Protein AF-A0A7V9L9H8-F1 (afdb_monomer_lite)

Foldseek 3Di:
DDDDDPDPDDDFDDDDDDDQDADQDADDDPLLALLNVLSNLLNVLVVQVVVLCVVCVVPDDLVSLVCCVQPPNLQSLLCSLQCSLACRFLVNLCVVVPWAKDKDDARDPPVCVVVVHDHDIHMDTDPPVDDDDDLLSQLSSLQRSLVSLVSNLVVLLLRCVVSQKRFLSSLSNNLSSLVVNLVQLPDCPGSLVSNLVSLCVVLVDDSVVLSVVSNVVSVVQCVFPSNVVSVCCNVCCCSPVVDRMGRDDFDQDPQKTWDKGWDWGADSAGIKIKIWIWIGHPAWIKIWIWIWDQHSNGIKIKIKMWIWQHDPDVVDIDIDIDIDMD

Radius of gyration: 20.52 Å; chains: 1; bounding box: 51×53×61 Å

Sequence (326 aa):
MIAAACGIVMLCAASAAAEVPIEYRVQLDPGLGMESGVTNLTTIGRLALRGTDALTHRVDGIVVRLAAGIAVDSAIAISAAVLPHEVFGHGARAREFGFEVHYELRPPPPYAWLVGGGLRSSTRWELADRVASTADETALFHLGGLEAQEVQLRSLALTAFRARTLSRGDALLYLTGALETLTYVARDDGDVALFYDHLRARYGEDERSSRRATGLSAVLAVADPLFVFSLYGYFYRYLGRGDRALPYPTLAVGGADLALTNRLLLVPWGREHQLTALIGTRAATAAVTIGIGEGPGGSSASLSLDVADVPLGRGLFAVGQLQLAA

pLDDT: mean 88.65, std 14.81, range [24.5, 98.25]

Secondary structure (DSSP, 8-state):
-----------------PPP-PPP-----TT--HHHHHHHHHHHHHHHHHHHHHHHTTS-SHHHHHHHIIIIIHHHHHHHHHHIIIIIIIHHHHHHTT-EEEEE--PPTTHHHHTT--S--EEEEE--SPPPPPHHHHHHHHHHHHHHHHHHHHHHHHHHHHTTEEEHHHHHHHHHHHHHHHHHHH-SSSHHHHHHHHHHHHH---HHHHHHHHHHHHHHHHT-HHHHHHHIIIIIIIIII--SEEE---EEETTEEEEEEEEEEEETTEEEEEEEEEEE-SS-EEEEEEEEEEETTEEEEEEEEEEEEEEEETTEEEEEEEEEE-

Structure (mmCIF, N/CA/C/O backbone):
data_AF-A0A7V9L9H8-F1
#
_entry.id   AF-A0A7V9L9H8-F1
#
loop_
_atom_site.group_PDB
_atom_site.id
_atom_site.type_symbol
_atom_site.label_atom_id
_atom_site.label_alt_id
_atom_site.label_comp_id
_atom_site.label_asym_id
_atom_site.label_entity_id
_atom_site.label_seq_id
_atom_site.pdbx_PDB_ins_code
_atom_site.Cartn_x
_atom_site.Cartn_y
_atom_site.Cartn_z
_atom_site.occupancy
_atom_site.B_iso_or_equiv
_atom_site.auth_seq_id
_atom_site.auth_comp_id
_atom_site.auth_asym_id
_atom_site.auth_atom_id
_atom_site.pdbx_PDB_model_num
ATOM 1 N N . MET A 1 1 ? 30.263 13.803 26.821 1.00 33.62 1 MET A N 1
ATOM 2 C CA . MET A 1 1 ? 29.677 13.062 25.686 1.00 33.62 1 MET A CA 1
ATOM 3 C C . MET A 1 1 ? 28.386 12.434 26.197 1.00 33.62 1 MET A C 1
ATOM 5 O O . MET A 1 1 ? 28.434 11.415 26.869 1.00 33.62 1 MET A O 1
ATOM 9 N N . ILE A 1 2 ? 27.267 13.150 26.067 1.00 26.14 2 ILE A N 1
ATOM 10 C CA . ILE A 1 2 ? 25.986 12.776 26.683 1.00 26.14 2 ILE A CA 1
ATOM 11 C C . ILE A 1 2 ? 25.194 12.005 25.629 1.00 26.14 2 ILE A C 1
ATOM 13 O O . ILE A 1 2 ? 24.720 12.592 24.662 1.00 26.14 2 ILE A O 1
ATOM 17 N N . ALA A 1 3 ? 25.104 10.687 25.794 1.00 24.50 3 ALA A N 1
ATOM 18 C CA . ALA A 1 3 ? 24.201 9.853 25.016 1.00 24.50 3 ALA A CA 1
ATOM 19 C C . ALA A 1 3 ? 22.778 10.067 25.552 1.00 24.50 3 ALA A C 1
ATOM 21 O O . ALA A 1 3 ? 22.430 9.583 26.628 1.00 24.50 3 ALA A O 1
ATOM 22 N N . ALA A 1 4 ? 21.975 10.847 24.831 1.00 26.42 4 ALA A N 1
ATOM 23 C CA . ALA A 1 4 ? 20.559 11.008 25.122 1.00 26.42 4 ALA A CA 1
ATOM 24 C C . ALA A 1 4 ? 19.801 9.787 24.580 1.00 26.42 4 ALA A C 1
ATOM 26 O O . ALA A 1 4 ? 19.527 9.685 23.387 1.00 26.42 4 ALA A O 1
ATOM 27 N N . ALA A 1 5 ? 19.479 8.842 25.463 1.00 26.77 5 ALA A N 1
ATOM 28 C CA . ALA A 1 5 ? 18.536 7.774 25.169 1.00 26.77 5 ALA A CA 1
ATOM 29 C C . ALA A 1 5 ? 17.117 8.369 25.106 1.00 26.77 5 ALA A C 1
ATOM 31 O O . ALA A 1 5 ? 16.495 8.625 26.136 1.00 26.77 5 ALA A O 1
ATOM 32 N N . CYS A 1 6 ? 16.607 8.617 23.898 1.00 26.06 6 CYS A N 1
ATOM 33 C CA . CYS A 1 6 ? 15.193 8.927 23.684 1.00 26.06 6 CYS A CA 1
ATOM 34 C C . CYS A 1 6 ? 14.365 7.647 23.856 1.00 26.06 6 CYS A C 1
ATOM 36 O O . CYS A 1 6 ? 14.119 6.914 22.902 1.00 26.06 6 CYS A O 1
ATOM 38 N N . GLY A 1 7 ? 13.945 7.367 25.088 1.00 26.52 7 GLY A N 1
ATOM 39 C CA . GLY A 1 7 ? 12.883 6.403 25.349 1.00 26.52 7 GLY A CA 1
ATOM 40 C C . GLY A 1 7 ? 11.541 7.002 24.936 1.00 26.52 7 GLY A C 1
ATOM 41 O O . GLY A 1 7 ? 11.033 7.894 25.612 1.00 26.52 7 GLY A O 1
ATOM 42 N N . ILE A 1 8 ? 10.963 6.525 23.832 1.00 32.09 8 ILE A N 1
ATOM 43 C CA . ILE A 1 8 ? 9.573 6.826 23.470 1.00 32.09 8 ILE A CA 1
ATOM 44 C C . ILE A 1 8 ? 8.678 6.086 24.469 1.00 32.09 8 ILE A C 1
ATOM 46 O O . ILE A 1 8 ? 8.426 4.889 24.343 1.00 32.09 8 ILE A O 1
ATOM 50 N N . VAL A 1 9 ? 8.216 6.796 25.494 1.00 31.53 9 VAL A N 1
ATOM 51 C CA . VAL A 1 9 ? 7.194 6.297 26.417 1.00 31.53 9 VAL A CA 1
ATOM 52 C C . VAL A 1 9 ? 5.828 6.578 25.789 1.00 31.53 9 VAL A C 1
ATOM 54 O O . VAL A 1 9 ? 5.295 7.678 25.907 1.00 31.53 9 VAL A O 1
ATOM 57 N N . MET A 1 10 ? 5.256 5.589 25.092 1.00 35.47 10 MET A N 1
ATOM 58 C CA . MET A 1 10 ? 3.863 5.654 24.633 1.00 35.47 10 MET A CA 1
ATOM 59 C C . MET A 1 10 ? 2.913 5.414 25.815 1.00 35.47 10 MET A C 1
ATOM 61 O O . MET A 1 10 ? 2.600 4.276 26.162 1.00 35.47 10 MET A O 1
ATOM 65 N N . LEU A 1 11 ? 2.436 6.491 26.437 1.00 32.41 11 LEU A N 1
ATOM 66 C CA . LEU A 1 11 ? 1.326 6.452 27.393 1.00 32.41 11 LEU A CA 1
ATOM 67 C C . LEU A 1 11 ? 0.000 6.519 26.621 1.00 32.41 11 LEU A C 1
ATOM 69 O O . LEU A 1 11 ? -0.458 7.597 26.259 1.00 32.41 11 LEU A O 1
ATOM 73 N N . CYS A 1 12 ? -0.622 5.368 26.359 1.00 37.69 12 CYS A N 1
ATOM 74 C CA . CYS A 1 12 ? -1.983 5.310 25.815 1.00 37.69 12 CYS A CA 1
ATOM 75 C C . CYS A 1 12 ? -2.995 5.112 26.952 1.00 37.69 12 CYS A C 1
ATOM 77 O O . CYS A 1 12 ? -2.971 4.088 27.635 1.00 37.69 12 CYS A O 1
ATOM 79 N N . ALA A 1 13 ? -3.905 6.070 27.139 1.00 37.28 13 ALA A N 1
ATOM 80 C CA . ALA A 1 13 ? -5.087 5.888 27.976 1.00 37.28 13 ALA A CA 1
ATOM 81 C C . ALA A 1 13 ? -6.097 4.987 27.242 1.00 37.28 13 ALA A C 1
ATOM 83 O O . ALA A 1 13 ? -6.477 5.272 26.107 1.00 37.28 13 ALA A O 1
ATOM 84 N N . ALA A 1 14 ? -6.521 3.892 27.873 1.00 36.31 14 ALA A N 1
ATOM 85 C CA . ALA A 1 14 ? -7.542 3.004 27.326 1.00 36.31 14 ALA A CA 1
ATOM 86 C C . ALA A 1 14 ? -8.937 3.608 27.563 1.00 36.31 14 ALA A C 1
ATOM 88 O O . ALA A 1 14 ? -9.376 3.701 28.708 1.00 36.31 14 ALA A O 1
ATOM 89 N N . SER A 1 15 ? -9.640 4.010 26.500 1.00 37.88 15 SER A N 1
ATOM 90 C CA . SER A 1 15 ? -11.085 4.262 26.545 1.00 37.88 15 SER A CA 1
ATOM 91 C C . SER A 1 15 ? -11.829 3.122 25.845 1.00 37.88 15 SER A C 1
ATOM 93 O O . SER A 1 15 ? -11.291 2.475 24.945 1.00 37.88 15 SER A O 1
ATOM 95 N N . ALA A 1 16 ? -13.054 2.836 26.296 1.00 42.81 16 ALA A N 1
ATOM 96 C CA . ALA A 1 16 ? -13.932 1.862 25.658 1.00 42.81 16 ALA A CA 1
ATOM 97 C C . ALA A 1 16 ? -14.146 2.263 24.189 1.00 42.81 16 ALA A C 1
ATOM 99 O O . ALA A 1 16 ? -14.615 3.367 23.910 1.00 42.81 16 ALA A O 1
ATOM 100 N N . ALA A 1 17 ? -13.740 1.390 23.264 1.00 50.16 17 ALA A N 1
ATOM 101 C CA . ALA A 1 17 ? -13.649 1.710 21.847 1.00 50.16 17 ALA A CA 1
ATOM 102 C C . ALA A 1 17 ? -15.040 1.989 21.260 1.00 50.16 17 ALA A C 1
ATOM 104 O O . ALA A 1 17 ? -15.843 1.075 21.069 1.00 50.16 17 ALA A O 1
ATOM 105 N N . ALA A 1 18 ? -15.309 3.261 20.961 1.00 57.94 18 ALA A N 1
ATOM 106 C CA . ALA A 1 18 ? -16.340 3.626 20.002 1.00 57.94 18 ALA A CA 1
ATOM 107 C C . ALA A 1 18 ? -16.074 2.887 18.680 1.00 57.94 18 ALA A C 1
ATOM 109 O O . ALA A 1 18 ? -14.921 2.610 18.338 1.00 57.94 18 ALA A O 1
ATOM 110 N N . GLU A 1 19 ? -17.138 2.544 17.954 1.00 65.69 19 GLU A N 1
ATOM 111 C CA . GLU A 1 19 ? -17.012 1.889 16.655 1.00 65.69 19 GLU A CA 1
ATOM 112 C C . GLU A 1 19 ? -16.124 2.744 15.742 1.00 65.69 19 GLU A C 1
ATOM 114 O O . GLU A 1 19 ? -16.411 3.920 15.511 1.00 65.69 19 GLU A O 1
ATOM 119 N N . VAL A 1 20 ? -15.009 2.172 15.277 1.00 65.44 20 VAL A N 1
ATOM 120 C CA . VAL A 1 20 ? -14.052 2.894 14.437 1.00 65.44 20 VAL A CA 1
ATOM 121 C C . VAL A 1 20 ? -14.748 3.278 13.135 1.00 65.44 20 VAL A C 1
ATOM 123 O O . VAL A 1 20 ? -15.192 2.381 12.407 1.00 65.44 20 VAL A O 1
ATOM 126 N N . PRO A 1 21 ? -14.840 4.576 12.800 1.00 72.62 21 PRO A N 1
ATOM 127 C CA . PRO A 1 21 ? -15.299 4.976 11.486 1.00 72.62 21 PRO A CA 1
ATOM 128 C C . PRO A 1 21 ? -14.287 4.462 10.458 1.00 72.62 21 PRO A C 1
ATOM 130 O O . PRO A 1 21 ? -13.128 4.869 10.464 1.00 72.62 21 PRO A O 1
ATOM 133 N N . ILE A 1 22 ? -14.721 3.549 9.589 1.00 74.06 22 ILE A N 1
ATOM 134 C CA . ILE A 1 22 ? -13.934 3.137 8.425 1.00 74.06 22 ILE A CA 1
ATOM 135 C C . ILE A 1 22 ? -14.310 4.059 7.273 1.00 74.06 22 ILE A C 1
ATOM 137 O O . ILE A 1 22 ? -15.487 4.189 6.936 1.00 74.06 22 ILE A O 1
ATOM 141 N N . GLU A 1 23 ? -13.309 4.684 6.662 1.00 82.50 23 GLU A N 1
ATOM 142 C CA . GLU A 1 23 ? -13.499 5.405 5.412 1.00 82.50 23 GLU A CA 1
ATOM 143 C C . GLU A 1 23 ? -13.620 4.398 4.261 1.00 82.50 23 GLU A C 1
ATOM 145 O O . GLU A 1 23 ? -12.694 3.629 3.983 1.00 82.50 23 GLU A O 1
ATOM 150 N N . TYR A 1 24 ? -14.771 4.405 3.591 1.00 85.38 24 TYR A N 1
ATOM 151 C CA . TYR A 1 24 ? -15.015 3.619 2.388 1.00 85.38 24 TYR A CA 1
ATOM 152 C C . TYR A 1 24 ? -14.840 4.515 1.168 1.00 85.38 24 TYR A C 1
ATOM 154 O O . TYR A 1 24 ? -15.540 5.519 1.035 1.00 85.38 24 TYR A O 1
ATOM 162 N N . ARG A 1 25 ? -13.921 4.150 0.271 1.00 88.12 25 ARG A N 1
ATOM 163 C CA . ARG A 1 25 ? -13.732 4.851 -1.000 1.00 88.12 25 ARG A CA 1
ATOM 164 C C . ARG A 1 25 ? -13.972 3.894 -2.151 1.00 88.12 25 ARG A C 1
ATOM 166 O O . ARG A 1 25 ? -13.385 2.817 -2.199 1.00 88.12 25 ARG A O 1
ATOM 173 N N . VAL A 1 26 ? -14.828 4.319 -3.070 1.00 90.25 26 VAL A N 1
ATOM 174 C CA . VAL A 1 26 ? -15.068 3.631 -4.334 1.00 90.25 26 VAL A CA 1
ATOM 175 C C . VAL A 1 26 ? -14.721 4.601 -5.448 1.00 90.25 26 VAL A C 1
ATOM 177 O O . VAL A 1 26 ? -15.262 5.705 -5.496 1.00 90.25 26 VAL A O 1
ATOM 180 N N . GLN A 1 27 ? -13.807 4.197 -6.319 1.00 92.44 27 GLN A N 1
ATOM 181 C CA . GLN A 1 27 ? -13.419 4.948 -7.502 1.00 92.44 27 GLN A CA 1
ATOM 182 C C . GLN A 1 27 ? -13.896 4.200 -8.744 1.00 92.44 27 GLN A C 1
ATOM 184 O O . GLN A 1 27 ? -13.685 2.994 -8.877 1.00 92.44 27 GLN A O 1
ATOM 189 N N . LEU A 1 28 ? -14.569 4.917 -9.642 1.00 92.69 28 LEU A N 1
ATOM 190 C CA . LEU A 1 28 ? -15.017 4.384 -10.922 1.00 92.69 28 LEU A CA 1
ATOM 191 C C . LEU A 1 28 ? -14.064 4.875 -12.001 1.00 92.69 28 LEU A C 1
ATOM 193 O O . LEU A 1 28 ? -13.994 6.070 -12.273 1.00 92.69 28 LEU A O 1
ATOM 197 N N . ASP A 1 29 ? -13.348 3.936 -12.601 1.00 93.00 29 ASP A N 1
ATOM 198 C CA . ASP A 1 29 ? -12.360 4.205 -13.632 1.00 93.00 29 ASP A CA 1
ATOM 199 C C . ASP A 1 29 ? -12.511 3.163 -14.749 1.00 93.00 29 ASP A C 1
ATOM 201 O O . ASP A 1 29 ? -12.218 1.982 -14.528 1.00 93.00 29 ASP A O 1
ATOM 205 N N . PRO A 1 30 ? -12.984 3.569 -15.943 1.00 90.38 30 PRO A N 1
ATOM 206 C CA . PRO A 1 30 ? -13.146 2.664 -17.077 1.00 90.38 30 PRO A CA 1
ATOM 207 C C . PRO A 1 30 ? -11.842 1.984 -17.513 1.00 90.38 30 PRO A C 1
ATOM 209 O O . PRO A 1 30 ? -11.896 0.902 -18.090 1.00 90.38 30 PRO A O 1
ATOM 212 N N . GLY A 1 31 ? -10.687 2.606 -17.250 1.00 90.69 31 GLY A N 1
ATOM 213 C CA . GLY A 1 31 ? -9.373 2.075 -17.612 1.00 90.69 31 GLY A CA 1
ATOM 214 C C . GLY A 1 31 ? -8.839 1.018 -16.645 1.00 90.69 31 GLY A C 1
ATOM 215 O O . GLY A 1 31 ? -7.813 0.399 -16.934 1.00 90.69 31 GLY A O 1
ATOM 216 N N . LEU A 1 32 ? -9.523 0.792 -15.513 1.00 91.69 32 LEU A N 1
ATOM 217 C CA . LEU A 1 32 ? -9.032 -0.061 -14.428 1.00 91.69 32 LEU A CA 1
ATOM 218 C C . LEU A 1 32 ? -7.607 0.341 -14.010 1.00 91.69 32 LEU A C 1
ATOM 220 O O . LEU A 1 32 ? -6.710 -0.505 -13.925 1.00 91.69 32 LEU A O 1
ATOM 224 N N . GLY A 1 33 ? -7.387 1.642 -13.821 1.00 95.31 33 GLY A N 1
ATOM 225 C CA . GLY A 1 33 ? -6.108 2.206 -13.423 1.00 95.31 33 GLY A CA 1
ATOM 226 C C . GLY A 1 33 ? -5.653 1.727 -12.047 1.00 95.31 33 GLY A C 1
ATOM 227 O O . GLY A 1 33 ? -6.418 1.177 -11.249 1.00 95.31 33 GLY A O 1
ATOM 228 N N . MET A 1 34 ? -4.369 1.939 -11.775 1.00 97.25 34 MET A N 1
ATOM 229 C CA . MET A 1 34 ? -3.727 1.480 -10.546 1.00 97.25 34 MET A CA 1
ATOM 230 C C . MET A 1 34 ? -4.402 2.055 -9.299 1.00 97.25 34 MET A C 1
ATOM 232 O O . MET A 1 34 ? -4.824 1.306 -8.420 1.00 97.25 34 MET A O 1
ATOM 236 N N . GLU A 1 35 ? -4.557 3.378 -9.230 1.00 95.62 35 GLU A N 1
ATOM 237 C CA . GLU A 1 35 ? -5.077 4.048 -8.035 1.00 95.62 35 GLU A CA 1
ATOM 238 C C . GLU A 1 35 ? -6.521 3.644 -7.710 1.00 95.62 35 GLU A C 1
ATOM 240 O O . GLU A 1 35 ? -6.844 3.341 -6.554 1.00 95.62 35 GLU A O 1
ATOM 245 N N . SER A 1 36 ? -7.374 3.568 -8.733 1.00 96.00 36 SER A N 1
ATOM 246 C CA . SER A 1 36 ? -8.779 3.189 -8.588 1.00 96.00 36 SER A CA 1
ATOM 247 C C . SER A 1 36 ? -8.929 1.740 -8.139 1.00 96.00 36 SER A C 1
ATOM 249 O O . SER A 1 36 ? -9.655 1.451 -7.181 1.00 96.00 36 SER A O 1
ATOM 251 N N . GLY A 1 37 ? -8.182 0.830 -8.760 1.00 96.75 37 GLY A N 1
ATOM 252 C CA . GLY A 1 37 ? -8.158 -0.580 -8.402 1.00 96.75 37 GLY A CA 1
ATOM 253 C C . GLY A 1 37 ? -7.631 -0.851 -6.999 1.00 96.75 37 GLY A C 1
ATOM 254 O O . GLY A 1 37 ? -8.290 -1.536 -6.212 1.00 96.75 37 GLY A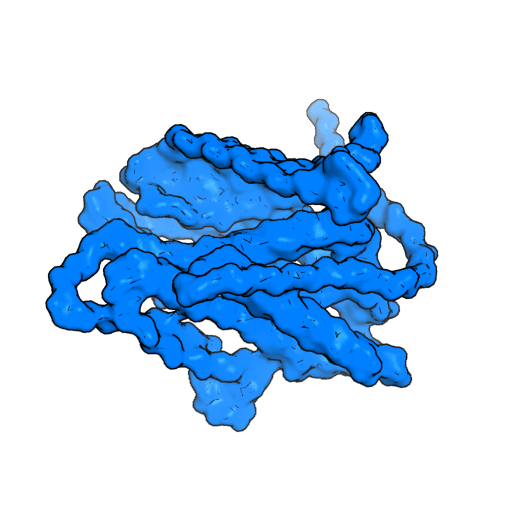 O 1
ATOM 255 N N . VAL A 1 38 ? -6.481 -0.263 -6.656 1.00 97.38 38 VAL A N 1
ATOM 256 C CA . VAL A 1 38 ? -5.881 -0.356 -5.318 1.00 97.38 38 VAL A CA 1
ATOM 257 C C . VAL A 1 38 ? -6.845 0.179 -4.258 1.00 97.38 38 VAL A C 1
ATOM 259 O O . VAL A 1 38 ? -7.068 -0.479 -3.237 1.00 97.38 38 VAL A O 1
ATOM 262 N N . THR A 1 39 ? -7.466 1.338 -4.499 1.00 95.50 39 THR A N 1
ATOM 263 C CA . THR A 1 39 ? -8.437 1.946 -3.576 1.00 95.50 39 THR A CA 1
ATOM 264 C C . THR A 1 39 ? -9.647 1.039 -3.356 1.00 95.50 39 THR A C 1
ATOM 266 O O . THR A 1 39 ? -10.040 0.791 -2.211 1.00 95.50 39 THR A O 1
ATOM 269 N N . ASN A 1 40 ? -10.216 0.498 -4.434 1.00 96.25 40 ASN A N 1
ATOM 270 C CA . ASN A 1 40 ? -11.387 -0.372 -4.368 1.00 96.25 40 ASN A CA 1
ATOM 271 C C . ASN A 1 40 ? -11.080 -1.686 -3.637 1.00 96.25 40 ASN A C 1
ATOM 273 O O . ASN A 1 40 ? -11.825 -2.079 -2.737 1.00 96.25 40 ASN A O 1
ATOM 277 N N . LEU A 1 41 ? -9.968 -2.350 -3.967 1.00 97.31 41 LEU A N 1
ATOM 278 C CA . LEU A 1 41 ? -9.579 -3.607 -3.323 1.00 97.31 41 LEU A CA 1
ATOM 279 C C . LEU A 1 41 ? -9.185 -3.422 -1.855 1.00 97.31 41 LEU A C 1
ATOM 281 O O . LEU A 1 41 ? -9.549 -4.250 -1.022 1.00 97.31 41 LEU A O 1
ATOM 285 N N . THR A 1 42 ? -8.525 -2.315 -1.507 1.00 97.00 42 THR A N 1
ATOM 286 C CA . THR A 1 42 ? -8.229 -1.976 -0.105 1.00 97.00 42 THR A CA 1
ATOM 287 C C . THR A 1 42 ? -9.522 -1.780 0.688 1.00 97.00 42 THR A C 1
ATOM 289 O O . THR A 1 42 ? -9.668 -2.303 1.794 1.00 97.00 42 THR A O 1
ATOM 292 N N . THR A 1 43 ? -10.506 -1.091 0.104 1.00 95.94 43 THR A N 1
ATOM 293 C CA . THR A 1 43 ? -11.842 -0.923 0.694 1.00 95.94 43 THR A CA 1
ATOM 294 C C . THR A 1 43 ? -12.553 -2.266 0.889 1.00 95.94 43 THR A C 1
ATOM 296 O O . THR A 1 43 ? -13.122 -2.507 1.956 1.00 95.94 43 THR A O 1
ATOM 299 N N . ILE A 1 44 ? -12.482 -3.173 -0.089 1.00 97.12 44 ILE A N 1
ATOM 300 C CA . ILE A 1 44 ? -13.041 -4.530 0.026 1.00 97.12 44 ILE A CA 1
ATOM 301 C C . ILE A 1 44 ? -12.335 -5.325 1.133 1.00 97.12 44 ILE A C 1
ATOM 303 O O . ILE A 1 44 ? -13.010 -5.940 1.958 1.00 97.12 44 ILE A O 1
ATOM 307 N N . GLY A 1 45 ? -11.002 -5.270 1.213 1.00 97.44 45 GLY A N 1
ATOM 308 C CA . GLY A 1 45 ? -10.228 -5.913 2.279 1.00 97.44 45 GLY A CA 1
ATOM 309 C C . GLY A 1 45 ? -10.635 -5.423 3.672 1.00 97.44 45 GLY A C 1
ATOM 310 O O . GLY A 1 45 ? -10.898 -6.229 4.566 1.00 97.44 45 GLY A O 1
ATOM 311 N N . ARG A 1 46 ? -10.796 -4.103 3.845 1.00 96.62 46 ARG A N 1
ATOM 312 C CA . ARG A 1 46 ? -11.313 -3.494 5.085 1.00 96.62 46 ARG A CA 1
ATOM 313 C C . ARG A 1 46 ? -12.713 -3.989 5.438 1.00 96.62 46 ARG A C 1
ATOM 315 O O . ARG A 1 46 ? -12.972 -4.326 6.593 1.00 96.62 46 ARG A O 1
ATOM 322 N N . LEU A 1 47 ? -13.617 -4.038 4.457 1.00 96.00 47 LEU A N 1
ATOM 323 C CA . LEU A 1 47 ? -14.980 -4.541 4.645 1.00 96.00 47 LEU A CA 1
ATOM 324 C C . LEU A 1 47 ? -14.983 -6.008 5.081 1.00 96.00 47 LEU A C 1
ATOM 326 O O . LEU A 1 47 ? -15.686 -6.355 6.029 1.00 96.00 47 LEU A O 1
ATOM 330 N N . ALA A 1 48 ? -14.173 -6.848 4.439 1.00 96.94 48 ALA A N 1
ATOM 331 C CA . ALA A 1 48 ? -14.058 -8.260 4.774 1.00 96.94 48 ALA A CA 1
ATOM 332 C C . ALA A 1 48 ? -13.519 -8.464 6.202 1.00 96.94 48 ALA A C 1
ATOM 334 O O . ALA A 1 48 ? -14.122 -9.204 6.979 1.00 96.94 48 ALA A O 1
ATOM 335 N N . LEU A 1 49 ? -12.466 -7.738 6.598 1.00 96.06 49 LEU A N 1
ATOM 336 C CA . LEU A 1 49 ? -11.914 -7.798 7.961 1.00 96.06 49 LEU A CA 1
ATOM 337 C C . LEU A 1 49 ? -12.911 -7.287 9.014 1.00 96.06 49 LEU A C 1
ATOM 339 O O . LEU A 1 49 ? -13.059 -7.899 10.076 1.00 96.06 49 LEU A O 1
ATOM 343 N N . ARG A 1 50 ? -13.672 -6.225 8.712 1.00 93.50 50 ARG A N 1
ATOM 344 C CA . ARG A 1 50 ? -14.776 -5.765 9.577 1.00 93.50 50 ARG A CA 1
ATOM 345 C C . ARG A 1 50 ? -15.886 -6.816 9.682 1.00 93.50 50 ARG A C 1
ATOM 347 O O . ARG A 1 50 ? -16.464 -6.997 10.752 1.00 93.50 50 ARG A O 1
ATOM 354 N N . GLY A 1 51 ? -16.169 -7.531 8.595 1.00 93.56 51 GLY A N 1
ATOM 355 C CA . GLY A 1 51 ? -17.076 -8.677 8.586 1.00 93.56 51 GLY A CA 1
ATOM 356 C C . GLY A 1 51 ? -16.613 -9.774 9.545 1.00 93.56 51 GLY A C 1
ATOM 357 O O . GLY A 1 51 ? -17.394 -10.218 10.388 1.00 93.56 51 GLY A O 1
ATOM 358 N N . THR A 1 52 ? -15.328 -10.143 9.505 1.00 93.31 52 THR A N 1
ATOM 359 C CA . THR A 1 52 ? -14.742 -11.098 10.461 1.00 93.31 52 THR A CA 1
ATOM 360 C C . THR A 1 52 ? -14.903 -10.618 11.901 1.00 93.31 52 THR A C 1
ATOM 362 O O . THR A 1 52 ? -15.247 -11.397 12.790 1.00 93.31 52 THR A O 1
ATOM 365 N N . ASP A 1 53 ? -14.729 -9.321 12.150 1.00 90.62 53 ASP A N 1
ATOM 366 C CA . ASP A 1 53 ? -14.980 -8.725 13.461 1.00 90.62 53 ASP A CA 1
ATOM 367 C C . ASP A 1 53 ? -16.427 -8.871 13.923 1.00 90.62 53 ASP A C 1
ATOM 369 O O . ASP A 1 53 ? -16.677 -9.247 15.074 1.00 90.62 53 ASP A O 1
ATOM 373 N N . ALA A 1 54 ? -17.382 -8.597 13.042 1.00 89.50 54 ALA A N 1
ATOM 374 C CA . ALA A 1 54 ? -18.799 -8.743 13.337 1.00 89.50 54 ALA A CA 1
ATOM 375 C C . ALA A 1 54 ? -19.186 -10.207 13.602 1.00 89.50 54 ALA A C 1
ATOM 377 O O . ALA A 1 54 ? -20.078 -10.462 14.405 1.00 89.50 54 ALA A O 1
ATOM 378 N N . LEU A 1 55 ? -18.501 -11.182 13.007 1.00 88.56 55 LEU A N 1
ATOM 379 C CA . LEU A 1 55 ? -18.761 -12.603 13.263 1.00 88.56 55 LEU A CA 1
ATOM 380 C C . LEU A 1 55 ? -18.097 -13.102 14.553 1.00 88.56 55 LEU A C 1
ATOM 382 O O . LEU A 1 55 ? -18.682 -13.895 15.288 1.00 88.56 55 LEU A O 1
ATOM 386 N N . THR A 1 56 ? -16.901 -12.605 14.866 1.00 87.31 56 THR A N 1
ATOM 387 C CA . THR A 1 56 ? -16.102 -13.077 16.009 1.00 87.31 56 THR A CA 1
ATOM 388 C C . THR A 1 56 ? -16.384 -12.335 17.317 1.00 87.31 56 THR A C 1
ATOM 390 O O . THR A 1 56 ? -15.998 -12.827 18.370 1.00 87.31 56 THR A O 1
ATOM 393 N N . HIS A 1 57 ? -17.092 -11.193 17.311 1.00 82.12 57 HIS A N 1
ATOM 394 C CA . HIS A 1 57 ? -17.293 -10.383 18.534 1.00 82.12 57 HIS A CA 1
ATOM 395 C C . HIS A 1 57 ? -18.014 -11.111 19.675 1.00 82.12 57 HIS A C 1
ATOM 397 O O . HIS A 1 57 ? -17.894 -10.706 20.826 1.00 82.12 57 HIS A O 1
ATOM 403 N N . ARG A 1 58 ? -18.781 -12.161 19.362 1.00 80.50 58 ARG A N 1
ATOM 404 C CA . ARG A 1 58 ? -19.536 -12.944 20.354 1.00 80.50 58 ARG A CA 1
ATOM 405 C C . ARG A 1 58 ? -18.712 -14.046 21.007 1.00 80.50 58 ARG A C 1
ATOM 407 O O . ARG A 1 58 ? -19.148 -14.601 22.009 1.00 80.50 58 ARG A O 1
ATOM 414 N N . VAL A 1 59 ? -17.566 -14.390 20.425 1.00 78.06 59 VAL A N 1
ATOM 415 C CA . VAL A 1 59 ? -16.711 -15.483 20.883 1.00 78.06 59 VAL A CA 1
ATOM 416 C C . VAL A 1 59 ? -15.327 -14.897 21.123 1.00 78.06 59 VAL A C 1
ATOM 418 O O . VAL A 1 59 ? -14.489 -14.849 20.226 1.00 78.06 59 VAL A O 1
ATOM 421 N N . ASP A 1 60 ? -15.122 -14.376 22.330 1.00 80.94 60 ASP A N 1
ATOM 422 C CA . ASP A 1 60 ? -13.880 -13.697 22.684 1.00 80.94 60 ASP A CA 1
ATOM 423 C C . ASP A 1 60 ? -12.867 -14.661 23.317 1.00 80.94 60 ASP A C 1
ATOM 425 O O . ASP A 1 60 ? -13.212 -15.549 24.098 1.00 80.94 60 ASP A O 1
ATOM 429 N N . GLY A 1 61 ? -11.596 -14.501 22.953 1.00 93.25 61 GLY A N 1
ATOM 430 C CA . GLY A 1 61 ? -10.500 -15.331 23.438 1.00 93.25 61 GLY A CA 1
ATOM 431 C C . GLY A 1 61 ? -9.314 -15.373 22.479 1.00 93.25 61 GLY A C 1
ATOM 432 O O . GLY A 1 61 ? -9.471 -15.351 21.258 1.00 93.25 61 GLY A O 1
ATOM 433 N N . ILE A 1 62 ? -8.105 -15.481 23.036 1.00 95.38 62 ILE A N 1
ATOM 434 C CA . ILE A 1 62 ? -6.857 -15.502 22.256 1.00 95.38 62 ILE A CA 1
ATOM 435 C C . ILE A 1 62 ? -6.822 -16.638 21.226 1.00 95.38 62 ILE A C 1
ATOM 437 O O . ILE A 1 62 ? -6.374 -16.425 20.106 1.00 95.38 62 ILE A O 1
ATOM 441 N N . VAL A 1 63 ? -7.350 -17.819 21.567 1.00 95.69 63 VAL A N 1
ATOM 442 C CA . VAL A 1 63 ? -7.387 -18.980 20.661 1.00 95.69 63 VAL A CA 1
ATOM 443 C C . VAL A 1 63 ? -8.287 -18.712 19.456 1.00 95.69 63 VAL A C 1
ATOM 445 O O . VAL A 1 63 ? -7.899 -19.008 18.330 1.00 95.69 63 VAL A O 1
ATOM 448 N N . VAL A 1 64 ? -9.458 -18.105 19.671 1.00 95.25 64 VAL A N 1
ATOM 449 C CA . VAL A 1 64 ? -10.399 -17.768 18.592 1.00 95.25 64 VAL A CA 1
ATOM 450 C C . VAL A 1 64 ? -9.807 -16.700 17.683 1.00 95.25 64 VAL A C 1
ATOM 452 O O . VAL A 1 64 ? -9.842 -16.854 16.466 1.00 95.25 64 VAL A O 1
ATOM 455 N N . ARG A 1 65 ? -9.199 -15.654 18.257 1.00 95.12 65 ARG A N 1
ATOM 456 C CA . ARG A 1 65 ? -8.528 -14.598 17.483 1.00 95.12 65 ARG A CA 1
ATOM 457 C C . ARG A 1 65 ? -7.332 -15.127 16.701 1.00 95.12 65 ARG A C 1
ATOM 459 O O . ARG A 1 65 ? -7.150 -14.739 15.557 1.00 95.12 65 ARG A O 1
ATOM 466 N N . LEU A 1 66 ? -6.546 -16.039 17.273 1.00 96.50 66 LEU A N 1
ATOM 467 C CA . LEU A 1 66 ? -5.442 -16.684 16.563 1.00 96.50 66 LEU A CA 1
ATOM 468 C C . LEU A 1 66 ? -5.952 -17.558 15.410 1.00 96.50 66 LEU A C 1
ATOM 470 O O . LEU A 1 66 ? -5.436 -17.464 14.300 1.00 96.50 66 LEU A O 1
ATOM 474 N N . ALA A 1 67 ? -6.985 -18.370 15.650 1.00 96.00 67 ALA A N 1
ATOM 475 C CA . ALA A 1 67 ? -7.587 -19.215 14.623 1.00 96.00 67 ALA A CA 1
ATOM 476 C C . ALA A 1 67 ? -8.198 -18.381 13.484 1.00 96.00 67 ALA A C 1
ATOM 478 O O . ALA A 1 67 ? -7.941 -18.671 12.318 1.00 96.00 67 ALA A O 1
ATOM 479 N N . ALA A 1 68 ? -8.941 -17.317 13.808 1.00 96.31 68 ALA A N 1
ATOM 480 C CA . ALA A 1 68 ? -9.473 -16.371 12.827 1.00 96.31 68 ALA A CA 1
ATOM 481 C C . ALA A 1 68 ? -8.348 -15.628 12.092 1.00 96.31 68 ALA A C 1
ATOM 483 O O . ALA A 1 68 ? -8.386 -15.511 10.870 1.00 96.31 68 ALA A O 1
ATOM 484 N N . GLY A 1 69 ? -7.314 -15.209 12.823 1.00 96.19 69 GLY A N 1
ATOM 485 C CA . GLY A 1 69 ? -6.129 -14.550 12.289 1.00 96.19 69 GLY A CA 1
ATOM 486 C C . GLY A 1 69 ? -5.432 -15.385 11.216 1.00 96.19 69 GLY A C 1
ATOM 487 O O . GLY A 1 69 ? -5.120 -14.884 10.140 1.00 96.19 69 GLY A O 1
ATOM 488 N N . ILE A 1 70 ? -5.228 -16.676 11.489 1.00 96.12 70 ILE A N 1
ATOM 489 C CA . ILE A 1 70 ? -4.586 -17.614 10.561 1.00 96.12 70 ILE A CA 1
ATOM 490 C C . ILE A 1 70 ? -5.530 -17.985 9.416 1.00 96.12 70 ILE A C 1
ATOM 492 O O . ILE A 1 70 ? -5.154 -17.859 8.257 1.00 96.12 70 ILE A O 1
ATOM 496 N N . ALA A 1 71 ? -6.742 -18.453 9.716 1.00 96.38 71 ALA A N 1
ATOM 497 C CA . ALA A 1 71 ? -7.619 -19.041 8.707 1.00 96.38 71 ALA A CA 1
ATOM 498 C C . ALA A 1 71 ? -8.324 -18.000 7.827 1.00 96.38 71 ALA A C 1
ATOM 500 O O . ALA A 1 71 ? -8.617 -18.284 6.671 1.00 96.38 71 ALA A O 1
ATOM 501 N N . VAL A 1 72 ? -8.630 -16.814 8.355 1.00 97.38 72 VAL A N 1
ATOM 502 C CA . VAL A 1 72 ? -9.494 -15.834 7.682 1.00 97.38 72 VAL A CA 1
ATOM 503 C C . VAL A 1 72 ? -8.752 -14.531 7.427 1.00 97.38 72 VAL A C 1
ATOM 505 O O . VAL A 1 72 ? -8.600 -14.137 6.273 1.00 97.38 72 VAL A O 1
ATOM 508 N N . ASP A 1 73 ? -8.260 -13.871 8.475 1.00 97.75 73 ASP A N 1
ATOM 509 C CA . ASP A 1 73 ? -7.723 -12.517 8.334 1.00 97.75 73 ASP A CA 1
ATOM 510 C C . ASP A 1 73 ? -6.454 -12.490 7.476 1.00 97.75 73 ASP A C 1
ATOM 512 O O . ASP A 1 73 ? -6.328 -11.624 6.612 1.00 97.75 73 ASP A O 1
ATOM 516 N N . SER A 1 74 ? -5.544 -13.456 7.654 1.00 97.12 74 SER A N 1
ATOM 517 C CA . SER A 1 74 ? -4.327 -13.542 6.837 1.00 97.12 74 SER A CA 1
ATOM 518 C C . SER A 1 74 ? -4.647 -13.777 5.360 1.00 97.12 74 SER A C 1
ATOM 520 O O . SER A 1 74 ? -4.066 -13.125 4.501 1.00 97.12 74 SER A O 1
ATOM 522 N N . ALA A 1 75 ? -5.631 -14.624 5.053 1.00 97.62 75 ALA A N 1
ATOM 523 C CA . ALA A 1 75 ? -6.054 -14.879 3.682 1.00 97.62 75 ALA A CA 1
ATOM 524 C C . ALA A 1 75 ? -6.664 -13.629 3.035 1.00 97.62 75 ALA A C 1
ATOM 526 O O . ALA A 1 75 ? -6.356 -13.321 1.880 1.00 97.62 75 ALA A O 1
ATOM 527 N N . ILE A 1 76 ? -7.484 -12.881 3.782 1.00 98.19 76 ILE A N 1
ATOM 528 C CA . ILE A 1 76 ? -8.025 -11.597 3.323 1.00 98.19 76 ILE A CA 1
ATOM 529 C C . ILE A 1 76 ? -6.885 -10.611 3.071 1.00 98.19 76 ILE A C 1
ATOM 531 O O . ILE A 1 76 ? -6.842 -10.007 2.004 1.00 98.19 76 ILE A O 1
ATOM 535 N N . ALA A 1 77 ? -5.958 -10.461 4.019 1.00 98.25 77 ALA A N 1
ATOM 536 C CA . ALA A 1 77 ? -4.885 -9.482 3.917 1.00 98.25 77 ALA A CA 1
ATOM 537 C C . ALA A 1 77 ? -3.891 -9.805 2.795 1.00 98.25 77 ALA A C 1
ATOM 539 O O . ALA A 1 77 ? -3.533 -8.912 2.036 1.00 98.25 77 ALA A O 1
ATOM 540 N N . ILE A 1 78 ? -3.517 -11.078 2.629 1.00 97.38 78 ILE A N 1
ATOM 541 C CA . ILE A 1 78 ? -2.668 -11.535 1.520 1.00 97.38 78 ILE A CA 1
ATOM 542 C C . ILE A 1 78 ? -3.375 -11.283 0.189 1.00 97.38 78 ILE A C 1
ATOM 544 O O . ILE A 1 78 ? -2.781 -10.717 -0.718 1.00 97.38 78 ILE A O 1
ATOM 548 N N . SER A 1 79 ? -4.660 -11.635 0.068 1.00 97.81 79 SER A N 1
ATOM 549 C CA . SER A 1 79 ? -5.414 -11.368 -1.166 1.00 97.81 79 SER A CA 1
ATOM 550 C C . SER A 1 79 ? -5.515 -9.870 -1.452 1.00 97.81 79 SER A C 1
ATOM 552 O O . SER A 1 79 ? -5.395 -9.449 -2.598 1.00 97.81 79 SER A O 1
ATOM 554 N N . ALA A 1 80 ? -5.712 -9.058 -0.413 1.00 97.19 80 ALA A N 1
ATOM 555 C CA . ALA A 1 80 ? -5.786 -7.609 -0.521 1.00 97.19 80 ALA A CA 1
ATOM 556 C C . ALA A 1 80 ? -4.439 -6.949 -0.846 1.00 97.19 80 ALA A C 1
ATOM 558 O O . ALA A 1 80 ? -4.464 -5.781 -1.207 1.00 97.19 80 ALA A O 1
ATOM 559 N N . ALA A 1 81 ? -3.311 -7.654 -0.746 1.00 96.69 81 ALA A N 1
ATOM 560 C CA . ALA A 1 81 ? -1.991 -7.164 -1.148 1.00 96.69 81 ALA A CA 1
ATOM 561 C C . ALA A 1 81 ? -1.594 -7.692 -2.546 1.00 96.69 81 ALA A C 1
ATOM 563 O O . ALA A 1 81 ? -1.255 -6.916 -3.441 1.00 96.69 81 ALA A O 1
ATOM 564 N N . VAL A 1 82 ? -1.814 -8.990 -2.787 1.00 96.69 82 VAL A N 1
ATOM 565 C CA . VAL A 1 82 ? -1.504 -9.672 -4.055 1.00 96.69 82 VAL A CA 1
ATOM 566 C C . VAL A 1 82 ? -2.414 -9.219 -5.197 1.00 96.69 82 VAL A C 1
ATOM 568 O O . VAL A 1 82 ? -1.945 -8.992 -6.307 1.00 96.69 82 VAL A O 1
ATOM 571 N N . LEU A 1 83 ? -3.727 -9.076 -4.978 1.00 97.75 83 LEU A N 1
ATOM 572 C CA . LEU A 1 83 ? -4.634 -8.689 -6.066 1.00 97.75 83 LEU A CA 1
ATOM 573 C C . LEU A 1 83 ? -4.340 -7.279 -6.600 1.00 97.75 83 LEU A C 1
ATOM 575 O O . LEU A 1 83 ? -4.285 -7.137 -7.823 1.00 97.75 83 LEU A O 1
ATOM 579 N N . PRO A 1 84 ? -4.121 -6.244 -5.760 1.00 97.69 84 PRO A N 1
ATOM 580 C CA . PRO A 1 84 ? -3.652 -4.961 -6.265 1.00 97.69 84 PRO A CA 1
ATOM 581 C C . PRO A 1 84 ? -2.312 -5.062 -6.988 1.00 97.69 84 PRO A C 1
ATOM 583 O O . PRO A 1 84 ? -2.202 -4.494 -8.066 1.00 97.69 84 PRO A O 1
ATOM 586 N N . HIS A 1 85 ? -1.346 -5.811 -6.447 1.00 97.62 85 HIS A N 1
ATOM 587 C CA . HIS A 1 85 ? -0.022 -5.995 -7.049 1.00 97.62 85 HIS A CA 1
ATOM 588 C C . HIS A 1 85 ? -0.110 -6.558 -8.478 1.00 97.62 85 HIS A C 1
ATOM 590 O O . HIS A 1 85 ? 0.404 -5.974 -9.431 1.00 97.62 85 HIS A O 1
ATOM 596 N N . GLU A 1 86 ? -0.847 -7.652 -8.650 1.00 97.50 86 GLU A N 1
ATOM 597 C CA . GLU A 1 86 ? -0.970 -8.340 -9.934 1.00 97.50 86 GLU A CA 1
ATOM 598 C C . GLU A 1 86 ? -1.903 -7.597 -10.902 1.00 97.50 86 GLU A C 1
ATOM 600 O O . GLU A 1 86 ? -1.532 -7.208 -12.012 1.00 97.50 86 GLU A O 1
ATOM 605 N N . VAL A 1 87 ? -3.145 -7.348 -10.482 1.00 97.75 87 VAL A N 1
ATOM 606 C CA . VAL A 1 87 ? -4.206 -6.883 -11.389 1.00 97.75 87 VAL A CA 1
ATOM 607 C C . VAL A 1 87 ? -4.083 -5.396 -11.704 1.00 97.75 87 VAL A C 1
ATOM 609 O O . VAL A 1 87 ? -4.313 -4.973 -12.846 1.00 97.75 87 VAL A O 1
ATOM 612 N N . PHE A 1 88 ? -3.726 -4.606 -10.696 1.00 97.88 88 PHE A N 1
ATOM 613 C CA . PHE A 1 88 ? -3.702 -3.147 -10.767 1.00 97.88 88 PHE A CA 1
ATOM 614 C C . PHE A 1 88 ? -2.291 -2.561 -10.711 1.00 97.88 88 PHE A C 1
ATOM 616 O O . PHE A 1 88 ? -2.136 -1.379 -10.981 1.00 97.88 88 PHE A O 1
ATOM 623 N N . GLY A 1 89 ? -1.272 -3.375 -10.441 1.00 97.50 89 GLY A N 1
ATOM 624 C CA . GLY A 1 89 ? 0.127 -3.032 -10.630 1.00 97.50 89 GLY A CA 1
ATOM 625 C C . GLY A 1 89 ? 0.590 -3.424 -12.023 1.00 97.50 89 GLY A C 1
ATOM 626 O O . GLY A 1 89 ? 0.457 -2.647 -12.973 1.00 97.50 89 GLY A O 1
ATOM 627 N N . HIS A 1 90 ? 1.061 -4.664 -12.164 1.00 96.94 90 HIS A N 1
ATOM 628 C CA . HIS A 1 90 ? 1.501 -5.224 -13.447 1.00 96.94 90 HIS A CA 1
ATOM 629 C C . HIS A 1 90 ? 0.435 -5.090 -14.536 1.00 96.94 90 HIS A C 1
ATOM 631 O O . HIS A 1 90 ? 0.708 -4.623 -15.641 1.00 96.94 90 HIS A O 1
ATOM 637 N N . GLY A 1 91 ? -0.808 -5.453 -14.214 1.00 96.81 91 GLY A N 1
ATOM 638 C CA . GLY A 1 91 ? -1.907 -5.390 -15.163 1.00 96.81 91 GLY A CA 1
ATOM 639 C C . GLY A 1 91 ? -2.258 -3.974 -15.614 1.00 96.81 91 GLY A C 1
ATOM 640 O O . GLY A 1 91 ? -2.596 -3.791 -16.782 1.00 96.81 91 GLY A O 1
ATOM 641 N N . ALA A 1 92 ? -2.161 -2.972 -14.733 1.00 96.69 92 ALA A N 1
ATOM 642 C CA . ALA A 1 92 ? -2.397 -1.583 -15.127 1.00 96.69 92 ALA A CA 1
ATOM 643 C C . ALA A 1 92 ? -1.296 -1.088 -16.068 1.00 96.69 92 ALA A C 1
ATOM 645 O O . ALA A 1 92 ? -1.619 -0.555 -17.124 1.00 96.69 92 ALA A O 1
ATOM 646 N N . ARG A 1 93 ? -0.020 -1.361 -15.760 1.00 95.81 93 ARG A N 1
ATOM 647 C CA . ARG A 1 93 ? 1.106 -1.020 -16.646 1.00 95.81 93 ARG A CA 1
ATOM 648 C C . ARG A 1 93 ? 0.990 -1.697 -18.008 1.00 95.81 93 ARG A C 1
ATOM 650 O O . ARG A 1 93 ? 1.124 -1.044 -19.037 1.00 95.81 93 ARG A O 1
ATOM 657 N N . ALA A 1 94 ? 0.648 -2.982 -18.035 1.00 94.38 94 ALA A N 1
ATOM 658 C CA . ALA A 1 94 ? 0.438 -3.691 -19.291 1.00 94.38 94 ALA A CA 1
ATOM 659 C C . ALA A 1 94 ? -0.712 -3.081 -20.120 1.00 94.38 94 ALA A C 1
ATOM 661 O O . ALA A 1 94 ? -0.559 -2.884 -21.325 1.00 94.38 94 ALA A O 1
ATOM 662 N N . ARG A 1 95 ? -1.831 -2.702 -19.482 1.00 93.81 95 ARG A N 1
ATOM 663 C CA . ARG A 1 95 ? -2.940 -1.995 -20.151 1.00 93.81 95 ARG A CA 1
ATOM 664 C C . ARG A 1 95 ? -2.548 -0.607 -20.654 1.00 93.81 95 ARG A C 1
ATOM 666 O O . ARG A 1 95 ? -2.948 -0.253 -21.760 1.00 93.81 95 ARG A O 1
ATOM 673 N N . GLU A 1 96 ? -1.776 0.160 -19.885 1.00 93.56 96 GLU A N 1
ATOM 674 C CA . GLU A 1 96 ? -1.275 1.487 -20.283 1.00 93.56 96 GLU A CA 1
ATOM 675 C C . GLU A 1 96 ? -0.462 1.414 -21.581 1.00 93.56 96 GLU A C 1
ATOM 677 O O . GLU A 1 96 ? -0.606 2.265 -22.458 1.00 93.56 96 GLU A O 1
ATOM 682 N N . PHE A 1 97 ? 0.325 0.352 -21.745 1.00 92.12 97 PHE A N 1
ATOM 683 C CA . PHE A 1 97 ? 1.094 0.093 -22.962 1.00 92.12 97 PHE A CA 1
ATOM 684 C C . PHE A 1 97 ? 0.287 -0.630 -24.054 1.00 92.12 97 PHE A C 1
ATOM 686 O O . PHE A 1 97 ? 0.780 -0.852 -25.160 1.00 92.12 97 PHE A O 1
ATOM 693 N N . GLY A 1 98 ? -0.983 -0.954 -23.792 1.00 90.56 98 GLY A N 1
ATOM 694 C CA . GLY A 1 98 ? -1.902 -1.604 -24.724 1.00 90.56 98 GLY A CA 1
ATOM 695 C C . GLY A 1 98 ? -1.585 -3.074 -25.006 1.00 90.56 98 GLY A C 1
ATOM 696 O O . GLY A 1 98 ? -1.859 -3.540 -26.113 1.00 90.56 98 GLY A O 1
ATOM 697 N N . PHE A 1 99 ? -0.998 -3.780 -24.040 1.00 90.81 99 PHE A N 1
ATOM 698 C CA . PHE A 1 99 ? -0.772 -5.222 -24.099 1.00 90.81 99 PHE A CA 1
ATOM 699 C C . PHE A 1 99 ? -2.001 -6.011 -23.635 1.00 90.81 99 PHE A C 1
ATOM 701 O O . PHE A 1 99 ? -2.802 -5.530 -22.828 1.00 90.81 99 PHE A O 1
ATOM 708 N N . GLU A 1 100 ? -2.139 -7.241 -24.136 1.00 91.94 100 GLU A N 1
ATOM 709 C CA . GLU A 1 100 ? -3.119 -8.191 -23.610 1.00 91.94 100 GLU A CA 1
ATOM 710 C C . GLU A 1 100 ? -2.593 -8.783 -22.300 1.00 91.94 100 GLU A C 1
ATOM 712 O O . GLU A 1 100 ? -1.413 -9.122 -22.192 1.00 91.94 100 GLU A O 1
ATOM 717 N N . VAL A 1 101 ? -3.458 -8.869 -21.286 1.00 93.44 101 VAL A N 1
ATOM 718 C CA . VAL A 1 101 ? -3.069 -9.243 -19.923 1.00 93.44 101 VAL A CA 1
ATOM 719 C C . VAL A 1 101 ? -3.736 -10.548 -19.518 1.00 93.44 101 VAL A C 1
ATOM 721 O O . VAL A 1 101 ? -4.958 -10.683 -19.587 1.00 93.44 101 VAL A O 1
ATOM 724 N N . HIS A 1 102 ? -2.936 -11.477 -19.005 1.00 95.44 102 HIS A N 1
ATOM 725 C CA . HIS A 1 102 ? -3.390 -12.742 -18.447 1.00 95.44 102 HIS A CA 1
ATOM 726 C C . HIS A 1 102 ? -3.029 -12.825 -16.968 1.00 95.44 102 HIS A C 1
ATOM 728 O O . HIS A 1 102 ? -1.886 -12.597 -16.568 1.00 95.44 102 HIS A O 1
ATOM 734 N N . TYR A 1 103 ? -4.008 -13.203 -16.152 1.00 95.62 103 TYR A N 1
ATOM 735 C CA . TYR A 1 103 ? -3.839 -13.340 -14.712 1.00 95.62 103 TYR A CA 1
ATOM 736 C C . TYR A 1 103 ? -3.881 -14.799 -14.298 1.00 95.62 103 TYR A C 1
ATOM 738 O O . TYR A 1 103 ? -4.828 -15.522 -14.604 1.00 95.62 103 TYR A O 1
ATO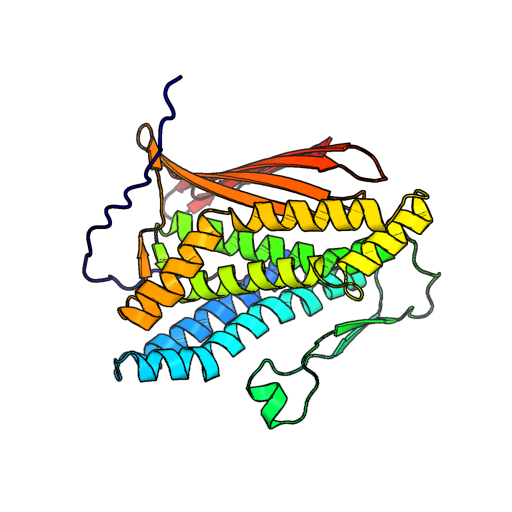M 746 N N . GLU A 1 104 ? -2.888 -15.207 -13.522 1.00 95.88 104 GLU A N 1
ATOM 747 C CA . GLU A 1 104 ? -2.894 -16.470 -12.805 1.00 95.88 104 GLU A CA 1
ATOM 748 C C . GLU A 1 104 ? -3.013 -16.161 -11.314 1.00 95.88 104 GLU A C 1
ATOM 750 O O . GLU A 1 104 ? -2.020 -15.901 -10.642 1.00 95.88 104 GLU A O 1
ATOM 755 N N . LEU A 1 105 ? -4.242 -16.147 -10.796 1.00 95.38 105 LEU A N 1
ATOM 756 C CA . LEU A 1 105 ? -4.506 -15.855 -9.388 1.00 95.38 105 LEU A CA 1
ATOM 757 C C . LEU A 1 105 ? -4.613 -17.156 -8.598 1.00 95.38 105 LEU A C 1
ATOM 759 O O . LEU A 1 105 ? -5.439 -18.021 -8.903 1.00 95.38 105 LEU A O 1
ATOM 763 N N . ARG A 1 106 ? -3.781 -17.296 -7.568 1.00 95.56 106 ARG A N 1
ATOM 764 C CA . ARG A 1 106 ? -3.787 -18.460 -6.681 1.00 95.56 106 ARG A CA 1
ATOM 765 C C . ARG A 1 106 ? -4.445 -18.113 -5.342 1.00 95.56 106 ARG A C 1
ATOM 767 O O . ARG A 1 106 ? -4.321 -16.978 -4.881 1.00 95.56 106 ARG A O 1
ATOM 774 N N . PRO A 1 107 ? -5.145 -19.066 -4.694 1.00 95.06 107 PRO A N 1
ATOM 775 C CA . PRO A 1 107 ? -5.644 -18.854 -3.340 1.00 95.06 107 PRO A CA 1
ATOM 776 C C . PRO A 1 107 ? -4.492 -18.512 -2.383 1.00 95.06 107 PRO A C 1
ATOM 778 O O . PRO A 1 107 ? -3.399 -19.055 -2.548 1.00 95.06 107 PRO A O 1
ATOM 781 N N . PRO A 1 108 ? -4.710 -17.675 -1.359 1.00 95.38 108 PRO A N 1
ATOM 782 C CA . PRO A 1 108 ? -3.707 -17.442 -0.328 1.00 95.38 108 PRO A CA 1
ATOM 783 C C . PRO A 1 108 ? -3.590 -18.659 0.613 1.00 95.38 108 PRO A C 1
ATOM 785 O O . PRO A 1 108 ? -4.527 -19.462 0.729 1.00 95.38 108 PRO A O 1
ATOM 788 N N . PRO A 1 109 ? -2.475 -18.812 1.347 1.00 93.12 109 PRO A N 1
ATOM 789 C CA . PRO A 1 109 ? -2.425 -19.687 2.514 1.00 93.12 109 PRO A CA 1
ATOM 790 C C . PRO A 1 109 ? -3.535 -19.351 3.531 1.00 93.12 109 PRO A C 1
ATOM 792 O O . PRO A 1 109 ? -3.909 -18.185 3.657 1.00 93.12 109 PRO A O 1
ATOM 795 N N . PRO A 1 110 ? -4.064 -20.344 4.270 1.00 94.44 110 PRO A N 1
ATOM 796 C CA . PRO A 1 110 ? -3.757 -21.776 4.179 1.00 94.44 110 PRO A CA 1
ATOM 797 C C . PRO A 1 110 ? -4.509 -22.501 3.045 1.00 94.44 110 PRO A C 1
ATOM 799 O O . PRO A 1 110 ? -4.256 -23.679 2.798 1.00 94.44 110 PRO A O 1
ATOM 802 N N . TYR A 1 111 ? -5.424 -21.826 2.343 1.00 95.69 111 TYR A N 1
ATOM 803 C CA . TYR A 1 111 ? -6.291 -22.438 1.328 1.00 95.69 111 TYR A CA 1
ATOM 804 C C . TYR A 1 111 ? -5.516 -23.002 0.139 1.00 95.69 111 TYR A C 1
ATOM 806 O O . TYR A 1 111 ? -5.871 -24.070 -0.354 1.00 95.69 111 TYR A O 1
ATOM 814 N N . ALA A 1 112 ? -4.426 -22.344 -0.266 1.00 94.56 112 ALA A N 1
ATOM 815 C CA . ALA A 1 112 ? -3.505 -22.857 -1.283 1.00 94.56 112 ALA A CA 1
ATOM 816 C C . ALA A 1 112 ? -3.036 -24.287 -0.973 1.00 94.56 112 ALA A C 1
ATOM 818 O O . ALA A 1 112 ? -3.055 -25.157 -1.840 1.00 94.56 112 ALA A O 1
ATOM 819 N N . TRP A 1 113 ? -2.661 -24.543 0.283 1.00 92.44 113 TRP A N 1
ATOM 820 C CA . TRP A 1 113 ? -2.156 -25.842 0.723 1.00 92.44 113 TRP A CA 1
ATOM 821 C C . TRP A 1 113 ? -3.249 -26.907 0.743 1.00 92.44 113 TRP A C 1
ATOM 823 O O . TRP A 1 113 ? -2.990 -28.052 0.385 1.00 92.44 113 TRP A O 1
ATOM 833 N N . LEU A 1 114 ? -4.478 -26.527 1.105 1.00 93.19 114 LEU A N 1
ATOM 834 C CA . LEU A 1 114 ? -5.620 -27.444 1.139 1.00 93.19 114 LEU A CA 1
ATOM 835 C C . LEU A 1 114 ? -6.012 -27.948 -0.253 1.00 93.19 114 LEU A C 1
ATOM 837 O O . LEU A 1 114 ? -6.459 -29.083 -0.385 1.00 93.19 114 LEU A O 1
ATOM 841 N N . VAL A 1 115 ? -5.831 -27.120 -1.284 1.00 93.12 115 VAL A N 1
ATOM 842 C CA . VAL A 1 115 ? -6.151 -27.482 -2.675 1.00 93.12 115 VAL A CA 1
ATOM 843 C C . VAL A 1 115 ? -4.936 -27.973 -3.470 1.00 93.12 115 VAL A C 1
ATOM 845 O O . VAL A 1 115 ? -5.054 -28.206 -4.669 1.00 93.12 115 VAL A O 1
ATOM 848 N N . GLY A 1 116 ? -3.765 -28.114 -2.834 1.00 88.19 116 GLY A N 1
ATOM 849 C CA . GLY A 1 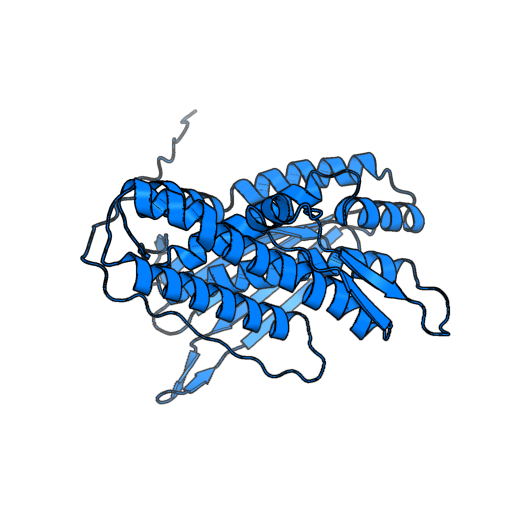116 ? -2.519 -28.501 -3.509 1.00 88.19 116 GLY A CA 1
ATOM 850 C C . GLY A 1 116 ? -2.044 -27.490 -4.562 1.00 88.19 116 GLY A C 1
ATOM 851 O O . GLY A 1 116 ? -1.384 -27.865 -5.529 1.00 88.19 116 GLY A O 1
ATOM 852 N N . GLY A 1 117 ? -2.417 -26.217 -4.413 1.00 85.81 117 GLY A N 1
ATOM 853 C CA . GLY A 1 117 ? -2.084 -25.143 -5.343 1.00 85.81 117 GLY A CA 1
ATOM 854 C C . GLY A 1 117 ? -0.714 -24.515 -5.078 1.00 85.81 117 GLY A C 1
ATOM 855 O O . GLY A 1 117 ? -0.183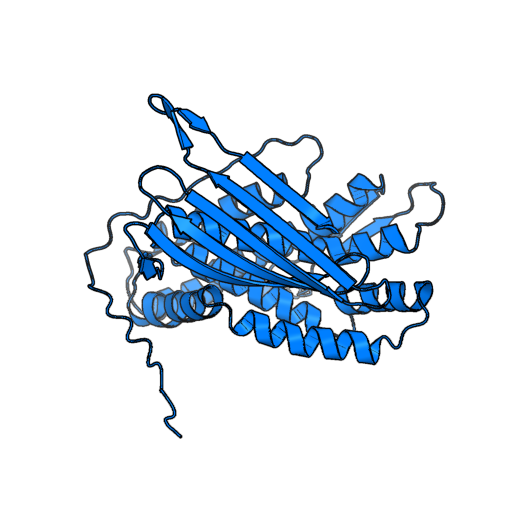 -24.562 -3.967 1.00 85.81 117 GLY A O 1
ATOM 856 N N . GLY A 1 118 ? -0.153 -23.875 -6.107 1.00 87.62 118 GLY A N 1
ATOM 857 C CA . GLY A 1 118 ? 0.998 -22.985 -5.944 1.00 87.62 118 GLY A CA 1
ATOM 858 C C . GLY A 1 118 ? 0.650 -21.756 -5.096 1.00 87.62 118 GLY A C 1
ATOM 859 O O . GLY A 1 118 ? -0.508 -21.356 -5.026 1.00 87.62 118 GLY A O 1
ATOM 860 N N . LEU A 1 119 ? 1.661 -21.152 -4.464 1.00 88.12 119 LEU A N 1
ATOM 861 C CA . LEU A 1 119 ? 1.494 -19.980 -3.585 1.00 88.12 119 LEU A CA 1
ATOM 862 C C . LEU A 1 119 ? 1.652 -18.639 -4.305 1.00 88.12 119 LEU A C 1
ATOM 864 O O . LEU A 1 119 ? 1.472 -17.593 -3.690 1.00 88.12 119 LEU A O 1
ATOM 868 N N . ARG A 1 120 ? 2.068 -18.667 -5.571 1.00 87.50 120 ARG A N 1
ATOM 869 C CA . ARG A 1 120 ? 2.405 -17.468 -6.333 1.00 87.50 120 ARG A CA 1
ATOM 870 C C . ARG A 1 120 ? 1.290 -17.186 -7.321 1.00 87.50 120 ARG A C 1
ATOM 872 O O . ARG A 1 120 ? 1.023 -18.021 -8.184 1.00 87.50 120 ARG A O 1
ATOM 879 N N . SER A 1 121 ? 0.670 -16.027 -7.170 1.00 92.44 121 SER A N 1
ATOM 880 C CA . SER A 1 121 ? -0.036 -15.413 -8.284 1.00 92.44 121 SER A CA 1
ATOM 881 C C . SER A 1 121 ? 0.988 -14.827 -9.254 1.00 92.44 121 SER A C 1
ATOM 883 O O . SER A 1 121 ? 2.157 -14.668 -8.904 1.00 92.44 121 SER A O 1
ATOM 885 N N . SER A 1 122 ? 0.570 -14.593 -10.490 1.00 91.94 122 SER A N 1
ATOM 886 C CA . SER A 1 122 ? 1.400 -13.895 -11.464 1.00 91.94 122 SER A CA 1
ATOM 887 C C . SER A 1 122 ? 0.548 -13.227 -12.524 1.00 91.94 122 SER A C 1
ATOM 889 O O . SER A 1 122 ? -0.484 -13.768 -12.935 1.00 91.94 122 SER A O 1
ATOM 891 N N . THR A 1 123 ? 1.055 -12.120 -13.038 1.00 89.50 123 THR A N 1
ATOM 892 C CA . THR A 1 123 ? 0.542 -11.445 -14.220 1.00 89.50 123 THR A CA 1
ATOM 893 C C . THR A 1 123 ? 1.490 -11.692 -15.374 1.00 89.50 123 THR A C 1
ATOM 895 O O . THR A 1 123 ? 2.698 -11.488 -15.272 1.00 89.50 123 THR A O 1
ATOM 898 N N . ARG A 1 124 ? 0.937 -12.151 -16.491 1.00 89.25 124 ARG A N 1
ATOM 899 C CA . ARG A 1 124 ? 1.653 -12.288 -17.756 1.00 89.25 124 ARG A CA 1
ATOM 900 C C . ARG A 1 124 ? 1.001 -11.383 -18.777 1.00 89.25 124 ARG A C 1
ATOM 902 O O . ARG A 1 124 ? -0.167 -11.021 -18.654 1.00 89.25 124 ARG A O 1
ATOM 909 N N . TRP A 1 125 ? 1.765 -11.036 -19.789 1.00 84.62 125 TRP A N 1
ATOM 910 C CA . TRP A 1 125 ? 1.279 -10.241 -20.892 1.00 84.62 125 TRP A CA 1
ATOM 911 C C . TRP A 1 125 ? 1.815 -10.813 -22.185 1.00 84.62 125 TRP A C 1
ATOM 913 O O . TRP A 1 125 ? 2.913 -11.373 -22.228 1.00 84.62 125 TRP A O 1
ATOM 923 N N . GLU A 1 126 ? 0.999 -10.696 -23.219 1.00 74.75 126 GLU A N 1
ATOM 924 C CA . GLU A 1 126 ? 1.351 -11.134 -24.554 1.00 74.75 126 GLU A CA 1
ATOM 925 C C . GLU A 1 126 ? 1.466 -9.927 -25.479 1.00 74.75 126 GLU A C 1
ATOM 927 O O . GLU A 1 126 ? 0.732 -8.935 -25.389 1.00 74.75 126 GLU A O 1
ATOM 932 N N . LEU A 1 127 ? 2.428 -10.030 -26.391 1.00 64.50 127 LEU A N 1
ATOM 933 C CA . LEU A 1 127 ? 2.571 -9.126 -27.517 1.00 64.50 127 LEU A CA 1
ATOM 934 C C . LEU A 1 127 ? 1.457 -9.463 -28.511 1.00 64.50 127 LEU A C 1
ATOM 936 O O . LEU A 1 127 ? 1.672 -10.222 -29.450 1.00 64.50 127 LEU A O 1
ATOM 940 N N . ALA A 1 128 ? 0.258 -8.928 -28.299 1.00 56.53 128 ALA A N 1
ATOM 941 C CA . ALA A 1 128 ? -0.807 -9.001 -29.292 1.00 56.53 128 ALA A CA 1
ATOM 942 C C . ALA A 1 128 ? -0.335 -8.285 -30.571 1.00 56.53 128 ALA A C 1
ATOM 944 O O . ALA A 1 128 ? -0.290 -7.062 -30.568 1.00 56.53 128 ALA A O 1
ATOM 945 N N . ASP A 1 129 ? 0.099 -9.013 -31.608 1.00 53.00 129 ASP A N 1
ATOM 946 C CA . ASP A 1 129 ? 0.549 -8.540 -32.939 1.00 53.00 129 ASP A CA 1
ATOM 947 C C . ASP A 1 129 ? 1.413 -7.245 -32.982 1.00 53.00 129 ASP A C 1
ATOM 949 O O . ASP A 1 129 ? 1.503 -6.566 -34.009 1.00 53.00 129 ASP A O 1
ATOM 953 N N . ARG A 1 130 ? 2.067 -6.873 -31.873 1.00 62.16 130 ARG A N 1
ATOM 954 C CA . ARG A 1 130 ? 2.765 -5.591 -31.680 1.00 62.16 130 ARG A CA 1
ATOM 955 C C . ARG A 1 130 ? 4.282 -5.731 -31.785 1.00 62.16 130 ARG A C 1
ATOM 957 O O . ARG A 1 130 ? 4.852 -6.812 -31.650 1.00 62.16 130 ARG A O 1
ATOM 964 N N . VAL A 1 131 ? 4.933 -4.586 -32.013 1.00 66.06 131 VAL A N 1
ATOM 965 C CA . VAL A 1 131 ? 6.393 -4.413 -31.929 1.00 66.06 131 VAL A CA 1
ATOM 966 C C . VAL A 1 131 ? 6.875 -4.860 -30.544 1.00 66.06 131 VAL A C 1
ATOM 968 O O . VAL A 1 131 ? 6.175 -4.649 -29.556 1.00 66.06 131 VAL A O 1
ATOM 971 N N . ALA A 1 132 ? 8.060 -5.478 -30.484 1.00 78.81 132 ALA A N 1
ATOM 972 C CA . ALA A 1 132 ? 8.694 -5.894 -29.235 1.00 78.81 132 ALA A CA 1
ATOM 973 C C . ALA A 1 132 ? 8.729 -4.746 -28.213 1.00 78.81 132 ALA A C 1
ATOM 975 O O . ALA A 1 132 ? 8.969 -3.594 -28.583 1.00 78.81 132 ALA A O 1
ATOM 976 N N . SER A 1 133 ? 8.511 -5.075 -26.941 1.00 84.00 133 SER A N 1
ATOM 977 C CA . SER A 1 133 ? 8.526 -4.090 -25.868 1.00 84.00 133 SER A CA 1
ATOM 978 C C . SER A 1 133 ? 9.881 -3.416 -25.729 1.00 84.00 133 SER A C 1
ATOM 980 O O . SER A 1 133 ? 10.944 -4.013 -25.930 1.00 84.00 133 SER A O 1
ATOM 982 N N . THR A 1 134 ? 9.848 -2.148 -25.351 1.00 88.88 134 THR A N 1
ATOM 983 C CA . THR A 1 134 ? 11.057 -1.431 -24.970 1.00 88.88 134 THR A CA 1
ATOM 984 C C . THR A 1 134 ? 11.554 -1.916 -23.604 1.00 88.88 134 THR A C 1
ATOM 986 O O . THR A 1 134 ? 10.806 -2.455 -22.779 1.00 88.88 134 THR A O 1
ATOM 989 N N . ALA A 1 135 ? 12.844 -1.699 -23.335 1.00 86.25 135 ALA A N 1
ATOM 990 C CA . ALA A 1 135 ? 13.415 -1.973 -22.017 1.00 86.25 135 ALA A CA 1
ATOM 991 C C . ALA A 1 135 ? 12.724 -1.154 -20.909 1.00 86.25 135 ALA A C 1
ATOM 993 O O . ALA A 1 135 ? 12.557 -1.660 -19.804 1.00 86.25 135 ALA A O 1
ATOM 994 N N . ASP A 1 136 ? 12.276 0.069 -21.219 1.00 88.44 136 ASP A N 1
ATOM 995 C CA . ASP A 1 136 ? 11.581 0.941 -20.264 1.00 88.44 136 ASP A CA 1
ATOM 996 C C . ASP A 1 136 ? 10.182 0.427 -19.937 1.00 88.44 136 ASP A C 1
ATOM 998 O O . ASP A 1 136 ? 9.829 0.344 -18.767 1.00 88.44 136 ASP A O 1
ATOM 1002 N N . GLU A 1 137 ? 9.403 0.016 -20.941 1.00 91.56 137 GLU A N 1
ATOM 1003 C CA . GLU A 1 137 ? 8.080 -0.584 -20.716 1.00 91.56 137 GLU A CA 1
ATOM 1004 C C . GLU A 1 137 ? 8.184 -1.860 -19.878 1.00 91.56 137 GLU A C 1
ATOM 1006 O O . GLU A 1 137 ? 7.373 -2.084 -18.984 1.00 91.56 137 GLU A O 1
ATOM 1011 N N . THR A 1 138 ? 9.212 -2.677 -20.125 1.00 90.81 138 THR A N 1
ATOM 1012 C CA . THR A 1 138 ? 9.417 -3.925 -19.378 1.00 90.81 138 THR A CA 1
ATOM 1013 C C . THR A 1 138 ? 9.866 -3.649 -17.937 1.00 90.81 138 THR A C 1
ATOM 1015 O O . THR A 1 138 ? 9.348 -4.255 -17.001 1.00 90.81 138 THR A O 1
ATOM 1018 N N . ALA A 1 139 ? 10.761 -2.678 -17.725 1.00 91.00 139 ALA A N 1
ATOM 1019 C CA . ALA A 1 139 ? 11.148 -2.241 -16.385 1.00 91.00 139 ALA A CA 1
ATOM 1020 C C . ALA A 1 139 ? 9.955 -1.649 -15.611 1.00 91.00 139 ALA A C 1
ATOM 1022 O O . ALA A 1 139 ? 9.733 -2.008 -14.455 1.00 91.00 139 ALA A O 1
ATOM 1023 N N . LEU A 1 140 ? 9.151 -0.797 -16.257 1.00 93.62 140 LEU A N 1
ATOM 1024 C CA . LEU A 1 140 ? 7.933 -0.218 -15.681 1.00 93.62 140 LEU A CA 1
ATOM 1025 C C . LEU A 1 140 ? 6.875 -1.281 -15.379 1.00 93.62 140 LEU A C 1
ATOM 1027 O O . LEU A 1 140 ? 6.202 -1.193 -14.356 1.00 93.62 140 LEU A O 1
ATOM 1031 N N . PHE A 1 141 ? 6.744 -2.306 -16.224 1.00 94.69 141 PHE A N 1
ATOM 1032 C CA . PHE A 1 141 ? 5.856 -3.436 -15.963 1.00 94.69 141 PHE A CA 1
ATOM 1033 C C . PHE A 1 141 ? 6.212 -4.120 -14.641 1.00 94.69 141 PHE A C 1
ATOM 1035 O O . PHE A 1 141 ? 5.334 -4.260 -13.792 1.00 94.69 141 PHE A O 1
ATOM 1042 N N . HIS A 1 142 ? 7.482 -4.487 -14.433 1.00 93.75 142 HIS A N 1
ATOM 1043 C CA . HIS A 1 142 ? 7.930 -5.105 -13.178 1.00 93.75 142 HIS A CA 1
ATOM 1044 C C . HIS A 1 142 ? 7.808 -4.157 -11.984 1.00 93.75 142 HIS A C 1
ATOM 1046 O O . HIS A 1 142 ? 7.488 -4.579 -10.876 1.00 93.75 142 HIS A O 1
ATOM 1052 N N . LEU A 1 143 ? 7.981 -2.858 -12.211 1.00 94.81 143 LEU A N 1
ATOM 1053 C CA . LEU A 1 143 ? 7.799 -1.859 -11.171 1.00 94.81 143 LEU A CA 1
ATOM 1054 C C . LEU A 1 143 ? 6.332 -1.722 -10.712 1.00 94.81 143 LEU A C 1
ATOM 1056 O O . LEU A 1 143 ? 6.075 -1.461 -9.535 1.00 94.81 143 LEU A O 1
ATOM 1060 N N . GLY A 1 144 ? 5.375 -1.952 -11.616 1.00 96.38 144 GLY A N 1
ATOM 1061 C CA . GLY A 1 144 ? 3.949 -1.713 -11.386 1.00 96.38 144 GLY A CA 1
ATOM 1062 C C . GLY A 1 144 ? 3.380 -2.381 -10.133 1.00 96.38 144 GLY A C 1
ATOM 1063 O O . GLY A 1 144 ? 2.593 -1.764 -9.416 1.00 96.38 144 GLY A O 1
ATOM 1064 N N . GLY A 1 145 ? 3.784 -3.618 -9.829 1.00 96.19 145 GLY A N 1
ATOM 1065 C CA . GLY A 1 145 ? 3.330 -4.328 -8.628 1.00 96.19 145 GLY A CA 1
ATOM 1066 C C . GLY A 1 145 ? 3.713 -3.619 -7.322 1.00 96.19 145 GLY A C 1
ATOM 1067 O O . GLY A 1 145 ? 2.903 -3.504 -6.398 1.00 96.19 145 GLY A O 1
ATOM 1068 N N . LEU A 1 146 ? 4.931 -3.076 -7.259 1.00 95.50 146 LEU A N 1
ATOM 1069 C CA . LEU A 1 146 ? 5.441 -2.349 -6.094 1.00 95.50 146 LEU A CA 1
ATOM 1070 C C . LEU A 1 146 ? 4.848 -0.939 -5.991 1.00 95.50 146 LEU A C 1
ATOM 1072 O O . LEU A 1 146 ? 4.559 -0.478 -4.889 1.00 95.50 146 LEU A O 1
ATOM 1076 N N . GLU A 1 147 ? 4.597 -0.277 -7.122 1.00 96.56 147 GLU A N 1
ATOM 1077 C CA . GLU A 1 147 ? 3.872 1.001 -7.151 1.00 96.56 147 GLU A CA 1
ATOM 1078 C C . GLU A 1 147 ? 2.446 0.847 -6.607 1.00 96.56 147 GLU A C 1
ATOM 1080 O O . GLU A 1 147 ? 2.000 1.654 -5.791 1.00 96.56 147 GLU A O 1
ATOM 1085 N N . ALA A 1 148 ? 1.744 -0.224 -6.988 1.00 97.38 148 ALA A N 1
ATOM 1086 C CA . ALA A 1 148 ? 0.405 -0.507 -6.477 1.00 97.38 148 ALA A CA 1
ATOM 1087 C C . ALA A 1 148 ? 0.403 -0.742 -4.956 1.00 97.38 148 ALA A C 1
ATOM 1089 O O . ALA A 1 148 ? -0.480 -0.241 -4.249 1.00 97.38 148 ALA A O 1
ATOM 1090 N N . GLN A 1 149 ? 1.406 -1.458 -4.435 1.00 96.00 149 GLN A N 1
ATOM 1091 C CA . GLN A 1 149 ? 1.590 -1.621 -2.989 1.00 96.00 149 GLN A CA 1
ATOM 1092 C C . GLN A 1 149 ? 1.865 -0.284 -2.300 1.00 96.00 149 GLN A C 1
ATOM 1094 O O . GLN A 1 149 ? 1.299 -0.019 -1.239 1.00 96.00 149 GLN A O 1
ATOM 1099 N N . GLU A 1 150 ? 2.665 0.591 -2.908 1.00 95.25 150 GLU A N 1
ATOM 1100 C CA . GLU A 1 150 ? 2.917 1.910 -2.337 1.00 95.25 150 GLU A CA 1
ATOM 1101 C C . GLU A 1 150 ? 1.634 2.734 -2.216 1.00 95.25 150 GLU A C 1
ATOM 1103 O O . GLU A 1 150 ? 1.342 3.299 -1.156 1.00 95.25 150 GLU A O 1
ATOM 1108 N N . VAL A 1 151 ? 0.830 2.769 -3.281 1.00 95.81 151 VAL A N 1
ATOM 1109 C CA . VAL A 1 151 ? -0.465 3.460 -3.278 1.00 95.81 151 VAL A CA 1
ATOM 1110 C C . VAL A 1 151 ? -1.354 2.923 -2.151 1.00 95.81 151 VAL A C 1
ATOM 1112 O O . VAL A 1 151 ? -1.987 3.703 -1.429 1.00 95.81 151 VAL A O 1
ATOM 1115 N N . GLN A 1 152 ? -1.363 1.603 -1.939 1.00 97.31 152 GLN A N 1
ATOM 1116 C CA . GLN A 1 152 ? -2.119 0.976 -0.857 1.00 97.31 152 GLN A CA 1
ATOM 1117 C C . GLN A 1 152 ? -1.622 1.431 0.515 1.00 97.31 152 GLN A C 1
ATOM 1119 O O . GLN A 1 152 ? -2.417 1.910 1.330 1.00 97.31 152 GLN A O 1
ATOM 1124 N N . LEU A 1 153 ? -0.321 1.308 0.780 1.00 96.31 153 LEU A N 1
ATOM 1125 C CA . LEU A 1 153 ? 0.267 1.683 2.062 1.00 96.31 153 LEU A CA 1
ATOM 1126 C C . LEU A 1 153 ? 0.017 3.167 2.358 1.00 96.31 153 LEU A C 1
ATOM 1128 O O . LEU A 1 153 ? -0.288 3.527 3.498 1.00 96.31 153 LEU A O 1
ATOM 1132 N N . ARG A 1 154 ? 0.100 4.056 1.362 1.00 95.31 154 ARG A N 1
ATOM 1133 C CA . ARG A 1 154 ? -0.123 5.507 1.529 1.00 95.31 154 ARG A CA 1
ATOM 1134 C C . ARG A 1 154 ? -1.565 5.781 1.904 1.00 95.31 154 ARG A C 1
ATOM 1136 O O . ARG A 1 154 ? -1.830 6.520 2.852 1.00 95.31 154 ARG A O 1
ATOM 1143 N N . SER A 1 155 ? -2.488 5.126 1.206 1.00 94.56 155 SER A N 1
ATOM 1144 C CA . SER A 1 155 ? -3.920 5.212 1.474 1.00 94.56 155 SER A CA 1
ATOM 1145 C C . SER A 1 155 ? -4.264 4.725 2.886 1.00 94.56 155 SER A C 1
ATOM 1147 O O . SER A 1 155 ? -5.001 5.399 3.615 1.00 94.56 155 SER A O 1
ATOM 1149 N N . LEU A 1 156 ? -3.684 3.599 3.319 1.00 96.12 156 LEU A N 1
ATOM 1150 C CA . LEU A 1 156 ? -3.860 3.060 4.671 1.00 96.12 156 LEU A CA 1
ATOM 1151 C C . LEU A 1 156 ? -3.341 4.035 5.738 1.00 96.12 156 LEU A C 1
ATOM 1153 O O . LEU A 1 156 ? -4.090 4.373 6.658 1.00 96.12 156 LEU A O 1
ATOM 1157 N N . ALA A 1 157 ? -2.110 4.534 5.582 1.00 96.38 157 ALA A N 1
ATOM 1158 C CA . ALA A 1 157 ? -1.490 5.473 6.517 1.00 96.38 157 ALA A CA 1
ATOM 1159 C C . ALA A 1 157 ? -2.299 6.770 6.655 1.00 96.38 157 ALA A C 1
ATOM 1161 O O . ALA A 1 157 ? -2.646 7.176 7.765 1.00 96.38 157 ALA A O 1
ATOM 1162 N N . LEU A 1 158 ? -2.667 7.388 5.527 1.00 94.44 158 LEU A N 1
ATOM 1163 C CA . LEU A 1 158 ? -3.421 8.639 5.518 1.00 94.44 158 LEU A CA 1
ATOM 1164 C C . LEU A 1 158 ? -4.827 8.461 6.102 1.00 94.44 158 LEU A C 1
ATOM 1166 O O . LEU A 1 158 ? -5.285 9.309 6.866 1.00 94.44 158 LEU A O 1
ATOM 1170 N N . THR A 1 159 ? -5.510 7.357 5.782 1.00 93.56 159 THR A N 1
ATOM 1171 C CA . THR A 1 159 ? -6.839 7.074 6.347 1.00 93.56 159 THR A CA 1
ATOM 1172 C C . THR A 1 159 ? -6.761 6.909 7.865 1.00 93.56 159 THR A C 1
ATOM 1174 O O . THR A 1 159 ? -7.536 7.531 8.589 1.00 93.56 159 THR A O 1
ATOM 1177 N N . ALA A 1 160 ? -5.821 6.096 8.357 1.00 95.12 160 ALA A N 1
ATOM 1178 C CA . ALA A 1 160 ? -5.679 5.826 9.785 1.00 95.12 160 ALA A CA 1
ATOM 1179 C C . ALA A 1 160 ? -5.278 7.092 10.566 1.00 95.12 160 ALA A C 1
ATOM 1181 O O . ALA A 1 160 ? -5.811 7.363 11.646 1.00 95.12 160 ALA A O 1
ATOM 1182 N N . PHE A 1 161 ? -4.410 7.923 9.982 1.00 96.25 161 PHE A N 1
ATOM 1183 C CA . PHE A 1 161 ? -4.047 9.224 10.535 1.00 96.25 161 PHE A CA 1
ATOM 1184 C C . PHE A 1 161 ? -5.250 10.175 10.624 1.00 96.25 161 PHE A C 1
ATOM 1186 O O . PHE A 1 161 ? -5.518 10.720 11.695 1.00 96.25 161 PHE A O 1
ATOM 1193 N N . ARG A 1 162 ? -6.033 10.318 9.542 1.00 93.25 162 ARG A N 1
ATOM 1194 C CA . ARG A 1 162 ? -7.255 11.150 9.513 1.00 93.25 162 ARG A CA 1
ATOM 1195 C C . ARG A 1 162 ? -8.295 10.686 10.524 1.00 93.25 162 ARG A C 1
ATOM 1197 O O . ARG A 1 162 ? -8.901 11.502 11.214 1.00 93.25 162 ARG A O 1
ATOM 1204 N N . ALA A 1 163 ? -8.471 9.374 10.650 1.00 92.94 163 ALA A N 1
ATOM 1205 C CA . ALA A 1 163 ? -9.376 8.781 11.625 1.00 92.94 163 ALA A CA 1
ATOM 1206 C C . ALA A 1 163 ? -8.856 8.890 13.072 1.00 92.94 163 ALA A C 1
ATOM 1208 O O . ALA A 1 163 ? -9.595 8.592 14.011 1.00 92.94 163 ALA A O 1
ATOM 1209 N N . ARG A 1 164 ? -7.589 9.295 13.268 1.00 94.50 164 ARG A N 1
ATOM 1210 C CA . ARG A 1 164 ? -6.858 9.269 14.549 1.00 94.50 164 ARG A CA 1
ATOM 1211 C C . ARG A 1 164 ? -6.877 7.899 15.224 1.00 94.50 164 ARG A C 1
ATOM 1213 O O . ARG A 1 164 ? -6.697 7.777 16.437 1.00 94.50 164 ARG A O 1
ATOM 1220 N N . THR A 1 165 ? -7.077 6.850 14.440 1.00 95.69 165 THR A N 1
ATOM 1221 C CA . THR A 1 165 ? -7.129 5.484 14.929 1.00 95.69 165 THR A CA 1
ATOM 1222 C C . THR A 1 165 ? -6.608 4.524 13.878 1.00 95.69 165 THR A C 1
ATOM 1224 O O . THR A 1 165 ? -6.858 4.683 12.687 1.00 95.69 165 THR A O 1
ATOM 1227 N N . LEU A 1 166 ? -5.880 3.512 14.334 1.00 95.88 166 LEU A N 1
ATOM 1228 C CA . LEU A 1 166 ? -5.495 2.371 13.527 1.00 95.88 166 LEU A CA 1
ATOM 1229 C C . LEU A 1 166 ? -6.410 1.200 13.892 1.00 95.88 166 LEU A C 1
ATOM 1231 O O . LEU A 1 166 ? -6.318 0.656 14.997 1.00 95.88 166 LEU A O 1
ATOM 1235 N N . SER A 1 167 ? -7.305 0.826 12.977 1.00 95.94 167 SER A N 1
ATOM 1236 C CA . SER A 1 167 ? -8.097 -0.396 13.132 1.00 95.94 167 SER A CA 1
ATOM 1237 C C . SER A 1 167 ? -7.185 -1.623 13.028 1.00 95.94 167 SER A C 1
ATOM 1239 O O . SER A 1 167 ? -6.154 -1.586 12.354 1.00 95.94 167 SER A O 1
ATOM 1241 N N . ARG A 1 168 ? -7.560 -2.749 13.645 1.00 95.81 168 ARG A N 1
ATOM 1242 C CA . ARG A 1 168 ? -6.788 -3.996 13.495 1.00 95.81 168 ARG A CA 1
ATOM 1243 C C . ARG A 1 168 ? -6.684 -4.446 12.034 1.00 95.81 168 ARG A C 1
ATOM 1245 O O . ARG A 1 168 ? -5.719 -5.109 11.670 1.00 95.81 168 ARG A O 1
ATOM 1252 N N . GLY A 1 169 ? -7.692 -4.110 11.223 1.00 96.81 169 GLY A N 1
ATOM 1253 C CA . GLY A 1 169 ? -7.749 -4.471 9.816 1.00 96.81 169 GLY A CA 1
ATOM 1254 C C . GLY A 1 169 ? -6.743 -3.657 9.018 1.00 96.81 169 GLY A C 1
ATOM 1255 O O . GLY A 1 169 ? -5.953 -4.230 8.281 1.00 96.81 169 GLY A O 1
ATOM 1256 N N . ASP A 1 170 ? -6.698 -2.342 9.247 1.00 97.44 170 ASP A N 1
ATOM 1257 C CA . ASP A 1 170 ? -5.676 -1.469 8.664 1.00 97.44 170 ASP A CA 1
ATOM 1258 C C . ASP A 1 170 ? -4.269 -1.858 9.119 1.00 97.44 170 ASP A C 1
ATOM 1260 O O . ASP A 1 170 ? -3.366 -1.902 8.292 1.00 97.44 170 ASP A O 1
ATOM 1264 N N . ALA A 1 171 ? -4.085 -2.201 10.401 1.00 97.75 171 ALA A N 1
ATOM 1265 C CA . ALA A 1 171 ? -2.805 -2.690 10.911 1.00 97.75 171 ALA A CA 1
ATOM 1266 C C . ALA A 1 171 ? -2.350 -3.954 10.164 1.00 97.75 171 ALA A C 1
ATOM 1268 O O . ALA A 1 171 ? -1.201 -4.043 9.738 1.00 97.75 171 ALA A O 1
ATOM 1269 N N . LEU A 1 172 ? -3.249 -4.924 9.969 1.00 98.25 172 LEU A N 1
ATOM 1270 C CA . LEU A 1 172 ? -2.922 -6.156 9.256 1.00 98.25 172 LEU A CA 1
ATOM 1271 C C . LEU A 1 172 ? -2.652 -5.922 7.767 1.00 98.25 172 LEU A C 1
ATOM 1273 O O . LEU A 1 172 ? -1.695 -6.481 7.234 1.00 98.25 172 LEU A O 1
ATOM 1277 N N . LEU A 1 173 ? -3.476 -5.113 7.097 1.00 98.12 173 LEU A N 1
ATOM 1278 C CA . LEU A 1 173 ? -3.291 -4.773 5.685 1.00 98.12 173 LEU A CA 1
ATOM 1279 C C . LEU A 1 173 ? -1.959 -4.046 5.473 1.00 98.12 173 LEU A C 1
ATOM 1281 O O . LEU A 1 173 ? -1.194 -4.430 4.593 1.00 98.12 173 LEU A O 1
ATOM 1285 N N . TYR A 1 174 ? -1.647 -3.065 6.326 1.00 97.81 174 TYR A N 1
ATOM 1286 C CA . TYR A 1 174 ? -0.398 -2.308 6.248 1.00 97.81 174 TYR A CA 1
ATOM 1287 C C . TYR A 1 174 ? 0.813 -3.212 6.460 1.00 97.81 174 TYR A C 1
ATOM 1289 O O . TYR A 1 174 ? 1.752 -3.209 5.669 1.00 97.81 174 TYR A O 1
ATOM 1297 N N . LEU A 1 175 ? 0.767 -4.033 7.513 1.00 97.38 175 LEU A N 1
ATOM 1298 C CA . LEU A 1 175 ? 1.821 -4.990 7.820 1.00 97.38 175 LEU A CA 1
ATOM 1299 C C . LEU A 1 175 ? 2.035 -5.976 6.665 1.00 97.38 175 LEU A C 1
ATOM 1301 O O . LEU A 1 175 ? 3.175 -6.256 6.311 1.00 97.38 175 LEU A O 1
ATOM 1305 N N . THR A 1 176 ? 0.953 -6.495 6.082 1.00 97.56 176 THR A N 1
ATOM 1306 C CA . THR A 1 176 ? 1.029 -7.488 5.003 1.00 97.56 176 THR A CA 1
ATOM 1307 C C . THR A 1 176 ? 1.628 -6.882 3.738 1.00 97.56 176 THR A C 1
ATOM 1309 O O . THR A 1 176 ? 2.575 -7.456 3.209 1.00 97.56 176 THR A O 1
ATOM 1312 N N . GLY A 1 177 ? 1.160 -5.705 3.306 1.00 96.00 177 GLY A N 1
ATOM 1313 C CA . GLY A 1 177 ? 1.722 -5.010 2.143 1.00 96.00 177 GLY A CA 1
ATOM 1314 C C . GLY A 1 177 ? 3.203 -4.667 2.331 1.00 96.00 177 GLY A C 1
ATOM 1315 O O . GLY A 1 177 ? 4.018 -4.955 1.461 1.00 96.00 177 GLY A O 1
ATOM 1316 N N . ALA A 1 178 ? 3.586 -4.157 3.507 1.00 95.12 178 ALA A N 1
ATOM 1317 C CA . ALA A 1 178 ? 4.984 -3.843 3.799 1.00 95.12 178 ALA A CA 1
ATOM 1318 C C . ALA A 1 178 ? 5.882 -5.096 3.808 1.00 95.12 178 ALA A C 1
ATOM 1320 O O . ALA A 1 178 ? 6.974 -5.083 3.241 1.00 95.12 178 ALA A O 1
ATOM 1321 N N . LEU A 1 179 ? 5.432 -6.202 4.416 1.00 94.94 179 LEU A N 1
ATOM 1322 C CA . LEU A 1 179 ? 6.164 -7.476 4.390 1.00 94.94 179 LEU A CA 1
ATOM 1323 C C . LEU A 1 179 ? 6.285 -8.048 2.973 1.00 94.94 179 LEU A C 1
ATOM 1325 O O . LEU A 1 179 ? 7.301 -8.666 2.646 1.00 94.94 179 LEU A O 1
ATOM 1329 N N . GLU A 1 180 ? 5.271 -7.850 2.134 1.00 92.81 180 GLU A N 1
ATOM 1330 C CA . GLU A 1 180 ? 5.299 -8.270 0.739 1.00 92.81 180 GLU A CA 1
ATOM 1331 C C . GLU A 1 180 ? 6.372 -7.499 -0.046 1.00 92.81 180 GLU A C 1
ATOM 1333 O O . GLU A 1 180 ? 7.220 -8.127 -0.682 1.00 92.81 180 GLU A O 1
ATOM 1338 N N . THR A 1 181 ? 6.439 -6.170 0.098 1.00 91.56 181 THR A N 1
ATOM 1339 C CA . THR A 1 181 ? 7.514 -5.344 -0.482 1.00 91.56 181 THR A CA 1
ATOM 1340 C C . THR A 1 181 ? 8.902 -5.843 -0.061 1.00 91.56 181 THR A C 1
ATOM 1342 O O . THR A 1 181 ? 9.778 -6.049 -0.904 1.00 91.56 181 THR A O 1
ATOM 1345 N N . LEU A 1 182 ? 9.110 -6.109 1.236 1.00 92.06 182 LEU A N 1
ATOM 1346 C CA . LEU A 1 182 ? 10.378 -6.653 1.743 1.00 92.06 182 LEU A CA 1
ATOM 1347 C C . LEU A 1 182 ? 10.701 -8.021 1.135 1.00 92.06 182 LEU A C 1
ATOM 1349 O O . LEU A 1 182 ? 11.854 -8.300 0.805 1.00 92.06 182 LEU A O 1
ATOM 1353 N N . THR A 1 183 ? 9.686 -8.870 0.972 1.00 91.88 183 THR A N 1
ATOM 1354 C CA . THR A 1 183 ? 9.835 -10.201 0.376 1.00 91.88 183 THR A CA 1
ATOM 1355 C C . THR A 1 183 ? 10.267 -10.103 -1.084 1.00 91.88 183 THR A C 1
ATOM 1357 O O . THR A 1 183 ? 11.138 -10.864 -1.499 1.00 91.88 183 THR A O 1
ATOM 1360 N N . TYR A 1 184 ? 9.716 -9.163 -1.854 1.00 90.19 184 TYR A N 1
ATOM 1361 C CA . TYR A 1 184 ? 10.131 -8.936 -3.240 1.00 90.19 184 TYR A CA 1
ATOM 1362 C C . TYR A 1 184 ? 11.562 -8.413 -3.346 1.00 90.19 184 TYR A C 1
ATOM 1364 O O . TYR A 1 184 ? 12.325 -8.904 -4.175 1.00 90.19 184 TYR A O 1
ATOM 1372 N N . VAL A 1 185 ? 11.966 -7.488 -2.470 1.00 89.50 185 VAL A N 1
ATOM 1373 C CA . VAL A 1 185 ? 13.353 -6.997 -2.429 1.00 89.50 185 VAL A CA 1
ATOM 1374 C C . VAL A 1 185 ? 14.341 -8.106 -2.052 1.00 89.50 185 VAL A C 1
ATOM 1376 O O . VAL A 1 185 ? 15.453 -8.149 -2.577 1.00 89.50 185 VAL A O 1
ATOM 1379 N N . ALA A 1 186 ? 13.955 -9.011 -1.152 1.00 89.06 186 ALA A N 1
ATOM 1380 C CA . ALA A 1 186 ? 14.826 -10.078 -0.667 1.00 89.06 186 ALA A CA 1
ATOM 1381 C C . ALA A 1 186 ? 15.023 -11.236 -1.661 1.00 89.06 186 ALA A C 1
ATOM 1383 O O . ALA A 1 186 ? 15.864 -12.101 -1.416 1.00 89.06 186 ALA A O 1
ATOM 1384 N N . ARG A 1 187 ? 14.241 -11.304 -2.744 1.00 88.94 187 ARG A N 1
ATOM 1385 C CA . ARG A 1 187 ? 14.235 -12.449 -3.663 1.00 88.94 187 ARG A CA 1
ATOM 1386 C C . ARG A 1 187 ? 15.111 -12.230 -4.887 1.00 88.94 187 ARG A C 1
ATOM 1388 O O . ARG A 1 187 ? 15.245 -11.123 -5.400 1.00 88.94 187 ARG A O 1
ATOM 1395 N N . ASP A 1 188 ? 15.683 -13.334 -5.360 1.00 86.00 188 ASP A N 1
ATOM 1396 C CA . ASP A 1 188 ? 16.554 -13.377 -6.539 1.00 86.00 188 ASP A CA 1
ATOM 1397 C C . ASP A 1 188 ? 15.807 -13.603 -7.856 1.00 86.00 188 ASP A C 1
ATOM 1399 O O . ASP A 1 188 ? 16.401 -13.467 -8.918 1.00 86.00 188 ASP A O 1
ATOM 1403 N N . ASP A 1 189 ? 14.516 -13.928 -7.786 1.00 83.00 189 ASP A N 1
ATOM 1404 C CA . ASP A 1 189 ? 13.681 -14.339 -8.918 1.00 83.00 189 ASP A CA 1
ATOM 1405 C C . ASP A 1 189 ? 12.384 -13.518 -9.055 1.00 83.00 189 ASP A C 1
ATOM 1407 O O . ASP A 1 189 ? 11.446 -13.962 -9.715 1.00 83.00 189 ASP A O 1
ATOM 1411 N N . GLY A 1 190 ? 12.290 -12.376 -8.363 1.00 89.25 190 GLY A N 1
ATOM 1412 C CA . GLY A 1 190 ? 11.088 -11.533 -8.311 1.00 89.25 190 GLY A CA 1
ATOM 1413 C C . GLY A 1 190 ? 11.201 -10.248 -9.129 1.00 89.25 190 GLY A C 1
ATOM 1414 O O . GLY A 1 190 ? 12.216 -9.996 -9.777 1.00 89.25 190 GLY A O 1
ATOM 1415 N N . ASP A 1 191 ? 10.182 -9.393 -9.037 1.00 93.12 191 ASP A N 1
ATOM 1416 C CA . ASP A 1 191 ? 10.088 -8.160 -9.831 1.00 93.12 191 ASP A CA 1
ATOM 1417 C C . ASP A 1 191 ? 11.269 -7.219 -9.651 1.00 93.12 191 ASP A C 1
ATOM 1419 O O . ASP A 1 191 ? 11.739 -6.625 -10.614 1.00 93.12 191 ASP A O 1
ATOM 1423 N N . VAL A 1 192 ? 11.809 -7.130 -8.433 1.00 92.62 192 VAL A N 1
ATOM 1424 C CA . VAL A 1 192 ? 12.999 -6.318 -8.154 1.00 92.62 192 VAL A CA 1
ATOM 1425 C C . VAL A 1 192 ? 14.219 -6.842 -8.913 1.00 92.62 192 VAL A C 1
ATOM 1427 O O . VAL A 1 192 ? 14.990 -6.048 -9.443 1.00 92.62 192 VAL A O 1
ATOM 1430 N N . ALA A 1 193 ? 14.405 -8.163 -8.981 1.00 91.81 193 ALA A N 1
ATOM 1431 C CA . ALA A 1 193 ? 15.527 -8.756 -9.705 1.00 91.81 193 ALA A CA 1
ATOM 1432 C C . ALA A 1 193 ? 15.392 -8.500 -11.213 1.00 91.81 193 ALA A C 1
ATOM 1434 O O . ALA A 1 193 ? 16.310 -7.952 -11.818 1.00 91.81 193 ALA A O 1
ATOM 1435 N N . LEU A 1 194 ? 14.212 -8.776 -11.779 1.00 91.62 194 LEU A N 1
ATOM 1436 C CA . LEU A 1 194 ? 13.924 -8.540 -13.197 1.00 91.62 194 LEU A CA 1
ATOM 1437 C C . LEU A 1 194 ? 14.049 -7.055 -13.568 1.00 91.62 194 LEU A C 1
ATOM 1439 O O . LEU A 1 194 ? 14.628 -6.709 -14.595 1.00 91.62 194 LEU A O 1
ATOM 1443 N N . PHE A 1 195 ? 13.588 -6.154 -12.701 1.00 93.31 195 PHE A N 1
ATOM 1444 C CA . PHE A 1 195 ? 13.772 -4.715 -12.859 1.00 93.31 195 PHE A CA 1
ATOM 1445 C C . PHE A 1 195 ? 15.258 -4.326 -12.954 1.00 93.31 195 PHE A C 1
ATOM 1447 O O . PHE A 1 195 ? 15.652 -3.608 -13.877 1.00 93.31 195 PHE A O 1
ATOM 1454 N N . TYR A 1 196 ? 16.107 -4.824 -12.048 1.00 91.38 196 TYR A N 1
ATOM 1455 C CA . TYR A 1 196 ? 17.543 -4.529 -12.087 1.00 91.38 196 TYR A CA 1
ATOM 1456 C C . TYR A 1 196 ? 18.267 -5.178 -13.269 1.00 91.38 196 TYR A C 1
ATOM 1458 O O . TYR A 1 196 ? 19.203 -4.569 -13.790 1.00 91.38 196 TYR A O 1
ATOM 1466 N N . ASP A 1 197 ? 17.817 -6.338 -13.747 1.00 91.06 197 ASP A N 1
ATOM 1467 C CA . ASP A 1 197 ? 18.326 -6.936 -14.985 1.00 91.06 197 ASP A CA 1
ATOM 1468 C C . ASP A 1 197 ? 18.090 -6.007 -16.184 1.00 91.06 197 ASP A C 1
ATOM 1470 O O . ASP A 1 197 ? 18.994 -5.787 -17.000 1.00 91.06 197 ASP A O 1
ATOM 1474 N N . HIS A 1 198 ? 16.913 -5.377 -16.258 1.00 89.62 198 HIS A N 1
ATOM 1475 C CA . HIS A 1 198 ? 16.609 -4.391 -17.296 1.00 89.62 198 HIS A CA 1
ATOM 1476 C C . HIS A 1 198 ? 17.428 -3.105 -17.153 1.00 89.62 198 HIS A C 1
ATOM 1478 O O . HIS A 1 198 ? 17.951 -2.600 -18.152 1.00 89.62 198 HIS A O 1
ATOM 1484 N N . LEU A 1 199 ? 17.616 -2.598 -15.930 1.00 88.12 199 LEU A N 1
ATOM 1485 C CA . LEU A 1 199 ? 18.495 -1.447 -15.704 1.00 88.12 199 LEU A CA 1
ATOM 1486 C C . LEU A 1 199 ? 19.943 -1.751 -16.083 1.00 88.12 199 LEU A C 1
ATOM 1488 O O . LEU A 1 199 ? 20.600 -0.920 -16.708 1.00 88.12 199 LEU A O 1
ATOM 1492 N N . ARG A 1 200 ? 20.442 -2.946 -15.763 1.00 88.81 200 ARG A N 1
ATOM 1493 C CA . ARG A 1 200 ? 21.777 -3.392 -16.163 1.00 88.81 200 ARG A CA 1
ATOM 1494 C C . ARG A 1 200 ? 21.909 -3.462 -17.678 1.00 88.81 200 ARG A C 1
ATOM 1496 O O . ARG A 1 200 ? 22.910 -2.992 -18.212 1.00 88.81 200 ARG A O 1
ATOM 1503 N N . ALA A 1 201 ? 20.917 -4.013 -18.374 1.00 88.44 201 ALA A N 1
ATOM 1504 C CA . ALA A 1 201 ? 20.926 -4.067 -19.834 1.00 88.44 201 ALA A CA 1
ATOM 1505 C C . ALA A 1 201 ? 20.976 -2.664 -20.469 1.00 88.44 201 ALA A C 1
ATOM 1507 O O . ALA A 1 201 ? 21.611 -2.483 -21.506 1.00 88.44 201 ALA A O 1
ATOM 1508 N N . ARG A 1 202 ? 20.341 -1.670 -19.834 1.00 87.38 202 ARG A N 1
ATOM 1509 C CA . ARG A 1 202 ? 20.274 -0.284 -20.320 1.00 87.38 202 ARG A CA 1
ATOM 1510 C C . ARG A 1 202 ? 21.499 0.561 -19.963 1.00 87.38 202 ARG A C 1
ATOM 1512 O O . ARG A 1 202 ? 21.996 1.294 -20.812 1.00 87.38 202 ARG A O 1
ATOM 1519 N N . TYR A 1 203 ? 21.963 0.483 -18.719 1.00 88.19 203 TYR A N 1
ATOM 1520 C CA . TYR A 1 203 ? 22.977 1.381 -18.150 1.00 88.19 203 TYR A CA 1
ATOM 1521 C C . TYR A 1 203 ? 24.340 0.710 -17.922 1.00 88.19 203 TYR A C 1
ATOM 1523 O O . TYR A 1 203 ? 25.306 1.388 -17.586 1.00 88.19 203 TYR A O 1
ATOM 1531 N N . GLY A 1 204 ? 24.445 -0.609 -18.111 1.00 85.44 204 GLY A N 1
ATOM 1532 C CA . GLY A 1 204 ? 25.692 -1.362 -17.947 1.00 85.44 204 GLY A CA 1
ATOM 1533 C C . GLY A 1 204 ? 26.143 -1.552 -16.493 1.00 85.44 204 GLY A C 1
ATOM 1534 O O . GLY A 1 204 ? 27.316 -1.840 -16.264 1.00 85.44 204 GLY A O 1
ATOM 1535 N N . GLU A 1 205 ? 25.250 -1.374 -15.515 1.00 77.44 205 GLU A N 1
ATOM 1536 C CA . GLU A 1 205 ? 25.599 -1.405 -14.089 1.00 77.44 205 GLU A CA 1
ATOM 1537 C C . GLU A 1 205 ? 25.773 -2.814 -13.492 1.00 77.44 205 GLU A C 1
ATOM 1539 O O . GLU A 1 205 ? 25.280 -3.817 -14.017 1.00 77.44 205 GLU A O 1
ATOM 1544 N N . ASP A 1 206 ? 26.454 -2.878 -12.342 1.00 82.88 206 ASP A N 1
ATOM 1545 C CA . ASP A 1 206 ? 26.531 -4.089 -11.522 1.00 82.88 206 ASP A CA 1
ATOM 1546 C C . ASP A 1 206 ? 25.234 -4.283 -10.726 1.00 82.88 206 ASP A C 1
ATOM 1548 O O . ASP A 1 206 ? 25.103 -3.830 -9.588 1.00 82.88 206 ASP A O 1
ATOM 1552 N N . GLU A 1 207 ? 24.304 -5.025 -11.327 1.00 82.81 207 GLU A N 1
ATOM 1553 C CA . GLU A 1 207 ? 23.036 -5.488 -10.743 1.00 82.81 207 GLU A CA 1
ATOM 1554 C C . GLU A 1 207 ? 23.175 -5.934 -9.276 1.00 82.81 207 GLU A C 1
ATOM 1556 O O . GLU A 1 207 ? 22.341 -5.596 -8.436 1.00 82.81 207 GLU A O 1
ATOM 1561 N N . ARG A 1 208 ? 24.254 -6.646 -8.914 1.00 82.50 208 ARG A N 1
ATOM 1562 C CA . ARG A 1 208 ? 24.440 -7.133 -7.538 1.00 82.50 208 ARG A CA 1
ATOM 1563 C C . ARG A 1 208 ? 24.658 -6.000 -6.548 1.00 82.50 208 ARG A C 1
ATOM 1565 O O . ARG A 1 208 ? 24.186 -6.093 -5.414 1.00 82.50 208 ARG A O 1
ATOM 1572 N N . SER A 1 209 ? 25.394 -4.967 -6.946 1.00 85.88 209 SER A N 1
ATOM 1573 C CA . SER A 1 209 ? 25.634 -3.793 -6.112 1.00 85.88 209 SER A CA 1
ATOM 1574 C C . SER A 1 209 ? 24.328 -3.039 -5.874 1.00 85.88 209 SER A C 1
ATOM 1576 O O . SER A 1 209 ? 23.947 -2.835 -4.718 1.00 85.88 209 SER A O 1
ATOM 1578 N N . SER A 1 210 ? 23.585 -2.731 -6.942 1.00 86.81 210 SER A N 1
ATOM 1579 C CA . SER A 1 210 ? 22.321 -1.989 -6.872 1.00 86.81 210 SER A CA 1
ATOM 1580 C C . SER A 1 210 ? 21.270 -2.759 -6.058 1.00 86.81 210 SER A C 1
ATOM 1582 O O . SER A 1 210 ? 20.614 -2.188 -5.187 1.00 86.81 210 SER A O 1
ATOM 1584 N N . ARG A 1 211 ? 21.183 -4.085 -6.232 1.00 85.62 211 ARG A N 1
ATOM 1585 C CA . ARG A 1 211 ? 20.281 -4.950 -5.453 1.00 85.62 211 ARG A CA 1
ATOM 1586 C C . ARG A 1 211 ? 20.649 -5.023 -3.975 1.00 85.62 211 ARG A C 1
ATOM 1588 O O . ARG A 1 211 ? 19.765 -4.933 -3.125 1.00 85.62 211 ARG A O 1
ATOM 1595 N N . ARG A 1 212 ? 21.938 -5.140 -3.638 1.00 87.62 212 ARG A N 1
ATOM 1596 C CA . ARG A 1 212 ? 22.398 -5.102 -2.235 1.00 87.62 212 ARG A CA 1
ATOM 1597 C C . ARG A 1 212 ? 22.068 -3.776 -1.575 1.00 87.62 212 ARG A C 1
ATOM 1599 O O . ARG A 1 212 ? 21.585 -3.766 -0.445 1.00 87.62 212 ARG A O 1
ATOM 1606 N N . ALA A 1 213 ? 22.309 -2.678 -2.285 1.00 87.88 213 ALA A N 1
ATOM 1607 C CA . ALA A 1 213 ? 21.907 -1.354 -1.856 1.00 87.88 213 ALA A CA 1
ATOM 1608 C C . ALA A 1 213 ? 20.403 -1.354 -1.537 1.00 87.88 213 ALA A C 1
ATOM 1610 O O . ALA A 1 213 ? 20.018 -1.033 -0.409 1.00 87.88 213 ALA A O 1
ATOM 1611 N N . THR A 1 214 ? 19.556 -1.770 -2.478 1.00 89.75 214 THR A N 1
ATOM 1612 C CA . THR A 1 214 ? 18.093 -1.837 -2.308 1.00 89.75 214 THR A CA 1
ATOM 1613 C C . THR A 1 214 ? 17.678 -2.699 -1.125 1.00 89.75 214 THR A C 1
ATOM 1615 O O . THR A 1 214 ? 16.863 -2.250 -0.326 1.00 89.75 214 THR A O 1
ATOM 1618 N N . GLY A 1 215 ? 18.309 -3.856 -0.922 1.00 88.38 215 GLY A N 1
ATOM 1619 C CA . GLY A 1 215 ? 18.109 -4.687 0.267 1.00 88.38 215 GLY A CA 1
ATOM 1620 C C . GLY A 1 215 ? 18.415 -3.954 1.575 1.00 88.38 215 GLY A C 1
ATOM 1621 O O . GLY A 1 215 ? 17.581 -3.934 2.478 1.00 88.38 215 GLY A O 1
ATOM 1622 N N . LEU A 1 216 ? 19.570 -3.288 1.673 1.00 86.38 216 LEU A N 1
ATOM 1623 C CA . LEU A 1 216 ? 19.932 -2.488 2.855 1.00 86.38 216 LEU A CA 1
ATOM 1624 C C . LEU A 1 216 ? 18.944 -1.345 3.104 1.00 86.38 216 LEU A C 1
ATOM 1626 O O . LEU A 1 216 ? 18.655 -0.991 4.242 1.00 86.38 216 LEU A O 1
ATOM 1630 N N . SER A 1 217 ? 18.405 -0.776 2.037 1.00 86.06 217 SER A N 1
ATOM 1631 C CA . SER A 1 217 ? 17.426 0.297 2.114 1.00 86.06 217 SER A CA 1
ATOM 1632 C C . SER A 1 217 ? 16.023 -0.170 2.456 1.00 86.06 217 SER A C 1
ATOM 1634 O O . SER A 1 217 ? 15.314 0.539 3.159 1.00 86.06 217 SER A O 1
ATOM 1636 N N . ALA A 1 218 ? 15.646 -1.379 2.056 1.00 86.50 218 ALA A N 1
ATOM 1637 C CA . ALA A 1 218 ? 14.396 -1.991 2.472 1.00 86.50 218 ALA A CA 1
ATOM 1638 C C . ALA A 1 218 ? 14.386 -2.246 3.989 1.00 86.50 218 ALA A C 1
ATOM 1640 O O . ALA A 1 218 ? 13.350 -2.112 4.632 1.00 86.50 218 ALA A O 1
ATOM 1641 N N . VAL A 1 219 ? 15.551 -2.493 4.603 1.00 83.38 219 VAL A N 1
ATOM 1642 C CA . VAL A 1 219 ? 15.670 -2.544 6.071 1.00 83.38 219 VAL A CA 1
ATOM 1643 C C . VAL A 1 219 ? 15.316 -1.201 6.719 1.00 83.38 219 VAL A C 1
ATOM 1645 O O . VAL A 1 219 ? 14.728 -1.194 7.797 1.00 83.38 219 VAL A O 1
ATOM 1648 N N . LEU A 1 220 ? 15.602 -0.061 6.079 1.00 83.56 220 LEU A N 1
ATOM 1649 C CA . LEU A 1 220 ? 15.175 1.241 6.607 1.00 83.56 220 LEU A CA 1
ATOM 1650 C C . LEU A 1 220 ? 13.651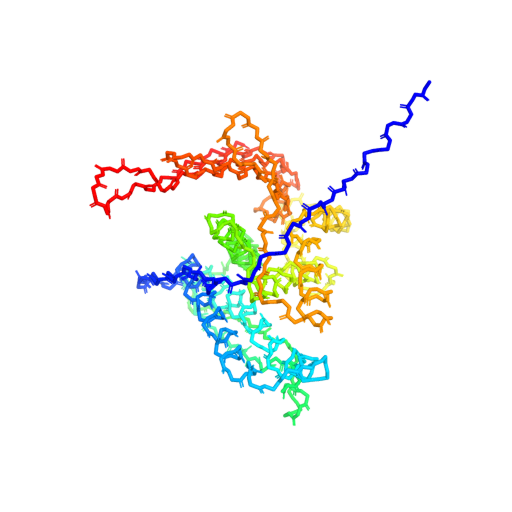 1.395 6.574 1.00 83.56 220 LEU A C 1
ATOM 1652 O O . LEU A 1 220 ? 13.100 1.947 7.520 1.00 83.56 220 LEU A O 1
ATOM 1656 N N . ALA A 1 221 ? 12.968 0.812 5.584 1.00 80.31 221 ALA A N 1
ATOM 1657 C CA . ALA A 1 221 ? 11.504 0.788 5.548 1.00 80.31 221 ALA A CA 1
ATOM 1658 C C . ALA A 1 221 ? 10.893 0.002 6.729 1.00 80.31 221 ALA A C 1
ATOM 1660 O O . ALA A 1 221 ? 9.790 0.307 7.169 1.00 80.31 221 ALA A O 1
ATOM 1661 N N . VAL A 1 222 ? 11.622 -0.953 7.328 1.00 86.38 222 VAL A N 1
ATOM 1662 C CA . VAL A 1 222 ? 11.207 -1.613 8.589 1.00 86.38 222 VAL A CA 1
ATOM 1663 C C . VAL A 1 222 ? 11.215 -0.636 9.771 1.00 86.38 222 VAL A C 1
ATOM 1665 O O . VAL A 1 222 ? 10.474 -0.821 10.736 1.00 86.38 222 VAL A O 1
ATOM 1668 N N . ALA A 1 223 ? 12.026 0.423 9.704 1.00 89.06 223 ALA A N 1
ATOM 1669 C CA . ALA A 1 223 ? 12.038 1.495 10.695 1.00 89.06 223 ALA A CA 1
ATOM 1670 C C . ALA A 1 223 ? 10.883 2.496 10.508 1.00 89.06 223 ALA A C 1
ATOM 1672 O O . ALA A 1 223 ? 10.842 3.517 11.197 1.00 89.06 223 ALA A O 1
ATOM 1673 N N . ASP A 1 224 ? 9.943 2.236 9.595 1.00 94.31 224 ASP A N 1
ATOM 1674 C CA . ASP A 1 224 ? 8.687 2.972 9.507 1.00 94.31 224 ASP A CA 1
ATOM 1675 C C . ASP A 1 224 ? 7.890 2.876 10.821 1.00 94.31 224 ASP A C 1
ATOM 1677 O O . ASP A 1 224 ? 7.507 1.775 11.240 1.00 94.31 224 ASP A O 1
ATOM 1681 N N . PRO A 1 225 ? 7.603 4.011 11.493 1.00 95.69 225 PRO A N 1
ATOM 1682 C CA . PRO A 1 225 ? 6.827 4.005 12.726 1.00 95.69 225 PRO A CA 1
ATOM 1683 C C . PRO A 1 225 ? 5.482 3.292 12.580 1.00 95.69 225 PRO A C 1
ATOM 1685 O O . PRO A 1 225 ? 5.059 2.603 13.512 1.00 95.69 225 PRO A O 1
ATOM 1688 N N . LEU A 1 226 ? 4.824 3.409 11.420 1.00 96.12 226 LEU A N 1
ATOM 1689 C CA . LEU A 1 226 ? 3.540 2.755 11.195 1.00 96.12 226 LEU A CA 1
ATOM 1690 C C . LEU A 1 226 ? 3.683 1.240 11.005 1.00 96.12 226 LEU A C 1
ATOM 1692 O O . LEU A 1 226 ? 2.823 0.502 11.487 1.00 96.12 226 LEU A O 1
ATOM 1696 N N . PHE A 1 227 ? 4.769 0.752 10.400 1.00 96.44 227 PHE A N 1
ATOM 1697 C CA . PHE A 1 227 ? 5.078 -0.681 10.352 1.00 96.44 227 PHE A CA 1
ATOM 1698 C C . PHE A 1 227 ? 5.204 -1.268 11.766 1.00 96.44 227 PHE A C 1
ATOM 1700 O O . PHE A 1 227 ? 4.506 -2.223 12.121 1.00 96.44 227 PHE A O 1
ATOM 1707 N N . VAL A 1 228 ? 6.035 -0.649 12.613 1.00 96.31 228 VAL A N 1
ATOM 1708 C CA . VAL A 1 228 ? 6.250 -1.092 14.003 1.00 96.31 228 VAL A CA 1
ATOM 1709 C C . VAL A 1 228 ? 4.955 -1.009 14.813 1.00 96.31 228 VAL A C 1
ATOM 1711 O O . VAL A 1 228 ? 4.618 -1.929 15.564 1.00 96.31 228 VAL A O 1
ATOM 1714 N N . PHE A 1 229 ? 4.194 0.074 14.648 1.00 97.06 229 PHE A N 1
ATOM 1715 C CA . PHE A 1 229 ? 2.925 0.249 15.346 1.00 97.06 229 PHE A CA 1
ATOM 1716 C C . PHE A 1 229 ? 1.851 -0.735 14.865 1.00 97.06 229 PHE A C 1
ATOM 1718 O O . PHE A 1 229 ? 1.061 -1.215 15.676 1.00 97.06 229 PHE A O 1
ATOM 1725 N N . SER A 1 230 ? 1.857 -1.111 13.585 1.00 97.69 230 SER A N 1
ATOM 1726 C CA . SER A 1 230 ? 0.972 -2.141 13.030 1.00 97.69 230 SER A CA 1
ATOM 1727 C C . SER A 1 230 ? 1.307 -3.530 13.573 1.00 97.69 230 SER A C 1
ATOM 1729 O O . SER A 1 230 ? 0.401 -4.269 13.961 1.00 97.69 230 SER A O 1
ATOM 1731 N N . LEU A 1 231 ? 2.598 -3.860 13.707 1.00 97.56 231 LEU A N 1
ATOM 1732 C CA . LEU A 1 231 ? 3.059 -5.087 14.363 1.00 97.56 231 LEU A CA 1
ATOM 1733 C C . LEU A 1 231 ? 2.560 -5.153 15.817 1.00 97.56 231 LEU A C 1
ATOM 1735 O O . LEU A 1 231 ? 1.936 -6.133 16.230 1.00 97.56 231 LEU A O 1
ATOM 1739 N N . TYR A 1 232 ? 2.795 -4.086 16.586 1.00 97.50 232 TYR A N 1
ATOM 1740 C CA . TYR A 1 232 ? 2.316 -3.964 17.964 1.00 97.50 232 TYR A CA 1
ATOM 1741 C C . TYR A 1 232 ? 0.788 -4.067 18.043 1.00 97.50 232 TYR A C 1
ATOM 1743 O O . TYR A 1 232 ? 0.240 -4.792 18.882 1.00 97.50 232 TYR A O 1
ATOM 1751 N N . GLY A 1 233 ? 0.094 -3.363 17.153 1.00 96.69 233 GLY A N 1
ATOM 1752 C CA . GLY A 1 233 ? -1.352 -3.284 17.165 1.00 96.69 233 GLY A CA 1
ATOM 1753 C C . GLY A 1 233 ? -2.026 -4.605 16.828 1.00 96.69 233 GLY A C 1
ATOM 1754 O O . GLY A 1 233 ? -2.967 -5.005 17.511 1.00 96.69 233 GLY A O 1
ATOM 1755 N N . TYR A 1 234 ? -1.506 -5.335 15.847 1.00 97.69 234 TYR A N 1
ATOM 1756 C CA . TYR A 1 234 ? -2.074 -6.619 15.468 1.00 97.69 234 TYR A CA 1
ATOM 1757 C C . TYR A 1 234 ? -1.705 -7.737 16.456 1.00 97.69 234 TYR A C 1
ATOM 1759 O O . TYR A 1 234 ? -2.584 -8.399 17.011 1.00 97.69 234 TYR A O 1
ATOM 1767 N N . PHE A 1 235 ? -0.417 -7.946 16.740 1.00 97.56 235 PHE A N 1
ATOM 1768 C CA . PHE A 1 235 ? 0.005 -9.110 17.527 1.00 97.56 235 PHE A CA 1
ATOM 1769 C C . PHE A 1 235 ? -0.219 -8.942 19.029 1.00 97.56 235 PHE A C 1
ATOM 1771 O O . PHE A 1 235 ? -0.677 -9.868 19.697 1.00 97.56 235 PHE A O 1
ATOM 1778 N N . TYR A 1 236 ? 0.086 -7.774 19.593 1.00 97.44 236 TYR A N 1
ATOM 1779 C CA . TYR A 1 236 ? -0.039 -7.587 21.036 1.00 97.44 236 TYR A CA 1
ATOM 1780 C C . TYR A 1 236 ? -1.439 -7.110 21.431 1.00 97.44 236 TYR A C 1
ATOM 1782 O O . TYR A 1 236 ? -2.074 -7.705 22.306 1.00 97.44 236 TYR A O 1
ATOM 1790 N N . ARG A 1 237 ? -1.942 -6.051 20.788 1.00 96.44 237 ARG A N 1
ATOM 1791 C CA . ARG A 1 237 ? -3.224 -5.441 21.172 1.00 96.44 237 ARG A CA 1
ATOM 1792 C C . ARG A 1 237 ? -4.415 -6.253 20.666 1.00 96.44 237 ARG A C 1
ATOM 1794 O O . ARG A 1 237 ? -5.249 -6.653 21.471 1.00 96.44 237 ARG A O 1
ATOM 1801 N N . TYR A 1 238 ? -4.460 -6.621 19.389 1.00 95.62 238 TYR A N 1
ATOM 1802 C CA . TYR A 1 238 ? -5.559 -7.448 18.895 1.00 95.62 238 TYR A CA 1
ATOM 1803 C C . TYR A 1 238 ? -5.461 -8.906 19.357 1.00 95.62 238 TYR A C 1
ATOM 1805 O O . TYR A 1 238 ? -6.311 -9.353 20.129 1.00 95.62 238 TYR A O 1
ATOM 1813 N N . LEU A 1 239 ? -4.434 -9.664 18.954 1.00 95.62 239 LEU A N 1
ATOM 1814 C CA . LEU A 1 239 ? -4.379 -11.090 19.307 1.00 95.62 239 LEU A CA 1
ATOM 1815 C C . LEU A 1 239 ? -4.266 -11.295 20.824 1.00 95.62 239 LEU A C 1
ATOM 1817 O O . LEU A 1 239 ? -5.012 -12.100 21.384 1.00 95.62 239 LEU A O 1
ATOM 1821 N N . GLY A 1 240 ? -3.409 -10.532 21.508 1.00 95.81 240 GLY A N 1
ATOM 1822 C CA . GLY A 1 240 ? -3.209 -10.647 22.954 1.00 95.81 240 GLY A CA 1
ATOM 1823 C C . GLY A 1 240 ? -4.363 -10.093 23.795 1.00 95.81 240 GLY A C 1
ATOM 1824 O O . GLY A 1 240 ? -4.884 -10.797 24.661 1.00 95.81 240 GLY A O 1
ATOM 1825 N N . ARG A 1 241 ? -4.783 -8.846 23.549 1.00 95.12 241 ARG A N 1
ATOM 1826 C CA . ARG A 1 241 ? -5.732 -8.117 24.417 1.00 95.12 241 ARG A CA 1
ATOM 1827 C C . ARG A 1 241 ? -7.159 -8.022 23.868 1.00 95.12 241 ARG A C 1
ATOM 1829 O O . ARG A 1 241 ? -8.051 -7.674 24.630 1.00 95.12 241 ARG A O 1
ATOM 1836 N N . GLY A 1 242 ? -7.388 -8.357 22.601 1.00 93.44 242 GLY A N 1
ATOM 1837 C CA . GLY A 1 242 ? -8.697 -8.243 21.954 1.00 93.44 242 GLY A CA 1
ATOM 1838 C C . GLY A 1 242 ? -9.047 -6.831 21.480 1.00 93.44 242 GLY A C 1
ATOM 1839 O O . GLY A 1 242 ? -10.171 -6.613 21.029 1.00 93.44 242 GLY A O 1
ATOM 1840 N N . ASP A 1 243 ? -8.117 -5.871 21.541 1.00 93.88 243 ASP A N 1
ATOM 1841 C CA . ASP A 1 243 ? -8.378 -4.516 21.055 1.00 93.88 243 ASP A CA 1
ATOM 1842 C C . ASP A 1 243 ? -8.543 -4.532 19.528 1.00 93.88 243 ASP A C 1
ATOM 1844 O O . ASP A 1 243 ? -7.687 -5.026 18.798 1.00 93.88 243 ASP A O 1
ATOM 1848 N N . ARG A 1 244 ? -9.636 -3.960 19.023 1.00 93.62 244 ARG A N 1
ATOM 1849 C CA . ARG A 1 244 ? -9.910 -3.882 17.573 1.00 93.62 244 ARG A CA 1
ATOM 1850 C C . ARG A 1 244 ? -9.431 -2.587 16.932 1.00 93.62 244 ARG A C 1
ATOM 1852 O O . ARG A 1 244 ? -9.482 -2.437 15.713 1.00 93.62 244 ARG A O 1
ATOM 1859 N N . ALA A 1 245 ? -8.992 -1.654 17.762 1.00 94.44 245 ALA A N 1
ATOM 1860 C CA . ALA A 1 245 ? -8.613 -0.315 17.377 1.00 94.44 245 ALA A CA 1
ATOM 1861 C C . ALA A 1 245 ? -7.632 0.256 18.387 1.00 94.44 245 ALA A C 1
ATOM 1863 O O . ALA A 1 245 ? -7.709 -0.047 19.581 1.00 94.44 245 ALA A O 1
ATOM 1864 N N . LEU A 1 246 ? -6.741 1.113 17.910 1.00 94.50 246 LEU A N 1
ATOM 1865 C CA . LEU A 1 246 ? -5.801 1.847 18.745 1.00 94.50 246 LEU A CA 1
ATOM 1866 C C . LEU A 1 246 ? -5.789 3.312 18.341 1.00 94.50 246 LEU A C 1
ATOM 1868 O O . LEU A 1 246 ? -6.013 3.601 17.166 1.00 94.50 246 LEU A O 1
ATOM 1872 N N . PRO A 1 247 ? -5.506 4.238 19.268 1.00 95.56 247 PRO A N 1
ATOM 1873 C CA . PRO A 1 247 ? -5.162 5.600 18.893 1.00 95.56 247 PRO A CA 1
ATOM 1874 C C . PRO A 1 247 ? -3.988 5.577 17.912 1.00 95.56 247 PRO A C 1
ATOM 1876 O O . PRO A 1 247 ? -3.006 4.871 18.145 1.00 95.56 247 PRO A O 1
ATOM 1879 N N . TYR A 1 248 ? -4.099 6.311 16.807 1.00 94.94 248 TYR A N 1
ATOM 1880 C CA . TYR A 1 248 ? -2.989 6.443 15.868 1.00 94.94 248 TYR A CA 1
ATOM 1881 C C . TYR A 1 248 ? -1.851 7.226 16.548 1.00 94.94 248 TYR A C 1
ATOM 1883 O O . TYR A 1 248 ? -2.136 8.233 17.202 1.00 94.94 248 TYR A O 1
ATOM 1891 N N . PRO A 1 249 ? -0.581 6.798 16.443 1.00 94.06 249 PRO A N 1
ATOM 1892 C CA . PRO A 1 249 ? 0.513 7.447 17.149 1.00 94.06 249 PRO A CA 1
ATOM 1893 C C . PRO A 1 249 ? 0.818 8.797 16.494 1.00 94.06 249 PRO A C 1
ATOM 1895 O O . PRO A 1 249 ? 1.300 8.856 15.363 1.00 94.06 249 PRO A O 1
ATOM 1898 N N . THR A 1 250 ? 0.541 9.887 17.209 1.00 96.69 250 THR A N 1
ATOM 1899 C CA . THR A 1 250 ? 0.843 11.254 16.769 1.00 96.69 250 THR A CA 1
ATOM 1900 C C . THR A 1 250 ? 1.632 12.021 17.826 1.00 96.69 250 THR A C 1
ATOM 1902 O O . THR A 1 250 ? 1.573 11.737 19.024 1.00 96.69 250 THR A O 1
ATOM 1905 N N . LEU A 1 251 ? 2.387 13.017 17.371 1.00 96.56 251 LEU A N 1
ATOM 1906 C CA . LEU A 1 251 ? 3.042 14.026 18.191 1.00 96.56 251 LEU A CA 1
ATOM 1907 C C . LEU A 1 251 ? 2.253 15.330 18.074 1.00 96.56 251 LEU A C 1
ATOM 1909 O O . LEU A 1 251 ? 2.103 15.864 16.978 1.00 96.56 251 LEU A O 1
ATOM 1913 N N . ALA A 1 252 ? 1.765 15.859 19.194 1.00 96.56 252 ALA A N 1
ATOM 1914 C CA . ALA A 1 252 ? 1.090 17.151 19.206 1.00 96.56 252 ALA A CA 1
ATOM 1915 C C . ALA A 1 252 ? 2.123 18.292 19.194 1.00 96.56 252 ALA A C 1
ATOM 1917 O O . ALA A 1 252 ? 2.874 18.464 20.155 1.00 96.56 252 ALA A O 1
ATOM 1918 N N . VAL A 1 253 ? 2.151 19.095 18.128 1.00 95.88 253 VAL A N 1
ATOM 1919 C CA . VAL A 1 253 ? 3.071 20.231 17.958 1.00 95.88 253 VAL A CA 1
ATOM 1920 C C . VAL A 1 253 ? 2.270 21.468 17.562 1.00 95.88 253 VAL A C 1
ATOM 1922 O O . VAL A 1 253 ? 1.682 21.523 16.488 1.00 95.88 253 VAL A O 1
ATOM 1925 N N . GLY A 1 254 ? 2.212 22.476 18.438 1.00 93.25 254 GLY A N 1
ATOM 1926 C CA . GLY A 1 254 ? 1.566 23.759 18.118 1.00 93.25 254 GLY A CA 1
ATOM 1927 C C . GLY A 1 254 ? 0.071 23.667 17.772 1.00 93.25 254 GLY A C 1
ATOM 1928 O O . GLY A 1 254 ? -0.428 24.481 17.003 1.00 93.25 254 GLY A O 1
ATOM 1929 N N . GLY A 1 255 ? -0.648 22.673 18.308 1.00 93.62 255 GLY A N 1
ATOM 1930 C CA . GLY A 1 255 ? -2.061 22.432 17.987 1.00 93.62 255 GLY A CA 1
ATOM 1931 C C . GLY A 1 255 ? -2.301 21.623 16.707 1.00 93.62 255 GLY A C 1
ATOM 1932 O O . GLY A 1 255 ? -3.460 21.448 16.324 1.00 93.62 255 GLY A O 1
ATOM 1933 N N . ALA A 1 256 ? -1.237 21.124 16.075 1.00 96.81 256 ALA A N 1
ATOM 1934 C CA . ALA A 1 256 ? -1.292 20.130 15.014 1.00 96.81 256 ALA A CA 1
ATOM 1935 C C . ALA A 1 256 ? -0.902 18.744 15.545 1.00 96.81 256 ALA A C 1
ATOM 1937 O O . ALA A 1 256 ? -0.070 18.632 16.445 1.00 96.81 256 ALA A O 1
ATOM 1938 N N . ASP A 1 257 ? -1.480 17.700 14.962 1.00 97.81 257 ASP A N 1
ATOM 1939 C CA . ASP A 1 257 ? -1.011 16.325 15.093 1.00 97.81 257 ASP A CA 1
ATOM 1940 C C . ASP A 1 257 ? 0.017 16.051 13.995 1.00 97.81 257 ASP A C 1
ATOM 1942 O O . ASP A 1 257 ? -0.215 16.387 12.835 1.00 97.81 257 ASP A O 1
ATOM 1946 N N . LEU A 1 258 ? 1.140 15.437 14.349 1.00 97.94 258 LEU A N 1
ATOM 1947 C CA . LEU A 1 258 ? 2.202 15.067 13.420 1.00 97.94 258 LEU A CA 1
ATOM 1948 C C . LEU A 1 258 ? 2.476 13.566 13.506 1.00 97.94 258 LEU A C 1
ATOM 1950 O O . LEU A 1 258 ? 2.628 13.024 14.599 1.00 97.94 258 LEU A O 1
ATOM 1954 N N . ALA A 1 259 ? 2.611 12.906 12.364 1.00 97.81 259 ALA A N 1
ATOM 1955 C CA . ALA A 1 259 ? 3.176 11.567 12.269 1.00 97.81 259 ALA A CA 1
ATOM 1956 C C . ALA A 1 259 ? 4.177 11.491 11.116 1.00 97.81 259 ALA A C 1
ATOM 1958 O O . ALA A 1 259 ? 4.112 12.277 10.173 1.00 97.81 259 ALA A O 1
ATOM 1959 N N . LEU A 1 260 ? 5.107 10.544 11.205 1.00 96.75 260 LEU A N 1
ATOM 1960 C CA . LEU A 1 260 ? 6.100 10.289 10.169 1.00 96.75 260 LEU A CA 1
ATOM 1961 C C . LEU A 1 260 ? 5.931 8.866 9.653 1.00 96.75 260 LEU A C 1
ATOM 1963 O O . LEU A 1 260 ? 5.747 7.945 10.449 1.00 96.75 260 LEU A O 1
ATOM 1967 N N . THR A 1 261 ? 6.054 8.700 8.344 1.00 95.81 261 THR A N 1
ATOM 1968 C CA . THR A 1 261 ? 6.226 7.395 7.704 1.00 95.81 261 THR A CA 1
ATOM 1969 C C . THR A 1 261 ? 7.394 7.466 6.737 1.00 95.81 261 THR A C 1
ATOM 1971 O O . THR A 1 261 ? 7.612 8.511 6.124 1.00 95.81 261 THR A O 1
ATOM 1974 N N . ASN A 1 262 ? 8.151 6.385 6.583 1.00 95.25 262 ASN A N 1
ATOM 1975 C CA . ASN A 1 262 ? 9.227 6.321 5.592 1.00 95.25 262 ASN A CA 1
ATOM 1976 C C . ASN A 1 262 ? 9.102 5.074 4.729 1.00 95.25 262 ASN A C 1
ATOM 1978 O O . ASN A 1 262 ? 8.539 4.077 5.180 1.00 95.25 262 ASN A O 1
ATOM 1982 N N . ARG A 1 263 ? 9.576 5.161 3.485 1.00 92.25 263 ARG A N 1
ATOM 1983 C CA . ARG A 1 263 ? 9.374 4.124 2.474 1.00 92.25 263 ARG A CA 1
ATOM 1984 C C . ARG A 1 263 ? 10.517 4.059 1.487 1.00 92.25 263 ARG A C 1
ATOM 1986 O O . ARG A 1 263 ? 11.177 5.058 1.215 1.00 92.25 263 ARG A O 1
ATOM 1993 N N . LEU A 1 264 ? 10.687 2.871 0.924 1.00 92.94 264 LEU A N 1
ATOM 1994 C CA . LEU A 1 264 ? 11.528 2.637 -0.234 1.00 92.94 264 LEU A CA 1
ATOM 1995 C C . LEU A 1 264 ? 10.627 2.432 -1.445 1.00 92.94 264 LEU A C 1
ATOM 1997 O O . LEU A 1 264 ? 9.810 1.515 -1.457 1.00 92.94 264 LEU A O 1
ATOM 2001 N N . LEU A 1 265 ? 10.835 3.248 -2.465 1.00 92.75 265 LEU A N 1
ATOM 2002 C CA . LEU A 1 265 ? 10.268 3.057 -3.785 1.00 92.75 265 LEU A CA 1
ATOM 2003 C C . LEU A 1 265 ? 11.347 2.618 -4.749 1.00 92.75 265 LEU A C 1
ATOM 2005 O O . LEU A 1 265 ? 12.516 2.985 -4.627 1.00 92.75 265 LEU A O 1
ATOM 2009 N N . LEU A 1 266 ? 10.930 1.846 -5.736 1.00 92.06 266 LEU A N 1
ATOM 2010 C CA . LEU A 1 266 ? 11.684 1.727 -6.964 1.00 92.06 266 LEU A CA 1
ATOM 2011 C C . LEU A 1 266 ? 11.138 2.777 -7.935 1.00 92.06 266 LEU A C 1
ATOM 2013 O O . LEU A 1 266 ? 9.946 3.070 -7.960 1.00 92.06 266 LEU A O 1
ATOM 2017 N N . VAL A 1 267 ? 12.038 3.407 -8.672 1.00 91.50 267 VAL A N 1
ATOM 2018 C CA . VAL A 1 267 ? 11.735 4.434 -9.675 1.00 91.50 267 VAL A CA 1
ATOM 2019 C C . VAL A 1 267 ? 12.403 4.014 -10.977 1.00 91.50 267 VAL A C 1
ATOM 2021 O O . VAL A 1 267 ? 13.363 3.251 -10.918 1.00 91.50 267 VAL A O 1
ATOM 2024 N N . PRO A 1 268 ? 11.977 4.489 -12.158 1.00 89.50 268 PRO A N 1
ATOM 2025 C CA . PRO A 1 268 ? 12.446 3.940 -13.438 1.00 89.50 268 PRO A CA 1
ATOM 2026 C C . PRO A 1 268 ? 13.969 3.949 -13.654 1.00 89.50 268 PRO A C 1
ATOM 2028 O O . PRO A 1 268 ? 14.470 3.225 -14.504 1.00 89.50 268 PRO A O 1
ATOM 2031 N N . TRP A 1 269 ? 14.715 4.755 -12.899 1.00 87.38 269 TRP A N 1
ATOM 2032 C CA . TRP A 1 269 ? 16.177 4.856 -12.949 1.00 87.38 269 TRP A CA 1
ATOM 2033 C C . TRP A 1 269 ? 16.902 4.212 -11.757 1.00 87.38 269 TRP A C 1
ATOM 2035 O O . TRP A 1 269 ? 18.133 4.255 -11.709 1.00 87.38 269 TRP A O 1
ATOM 2045 N N . GLY A 1 270 ? 16.183 3.636 -10.789 1.00 91.69 270 GLY A N 1
ATOM 2046 C CA . GLY A 1 270 ? 16.772 3.065 -9.582 1.00 91.69 270 GLY A CA 1
ATOM 2047 C C . GLY A 1 270 ? 15.804 2.983 -8.408 1.00 91.69 270 GLY A C 1
ATOM 2048 O O . GLY A 1 270 ? 14.761 2.340 -8.478 1.00 91.69 270 GLY A O 1
ATOM 2049 N N . ARG A 1 271 ? 16.189 3.598 -7.294 1.00 93.19 271 ARG A N 1
ATOM 2050 C CA . ARG A 1 271 ? 15.468 3.546 -6.019 1.00 93.19 271 ARG A CA 1
ATOM 2051 C C . ARG A 1 271 ? 15.314 4.939 -5.431 1.00 93.19 271 ARG A C 1
ATOM 2053 O O . ARG A 1 271 ? 16.194 5.773 -5.607 1.00 93.19 271 ARG A O 1
ATOM 2060 N N . GLU A 1 272 ? 14.241 5.169 -4.691 1.00 94.56 272 GLU A N 1
ATOM 2061 C CA . GLU A 1 272 ? 13.955 6.428 -4.011 1.00 94.56 272 GLU A CA 1
ATOM 2062 C C . GLU A 1 272 ? 13.523 6.175 -2.566 1.00 94.56 272 GLU A C 1
ATOM 2064 O O . GLU A 1 272 ? 12.629 5.379 -2.295 1.00 94.56 272 GLU A O 1
ATOM 2069 N N . HIS A 1 273 ? 14.167 6.862 -1.626 1.00 94.44 273 HIS A N 1
ATOM 2070 C CA . HIS A 1 273 ? 13.749 6.902 -0.229 1.00 94.44 273 HIS A CA 1
ATOM 2071 C C . HIS A 1 273 ? 12.805 8.057 -0.021 1.00 94.44 273 HIS A C 1
ATOM 2073 O O . HIS A 1 273 ? 13.184 9.197 -0.274 1.00 94.44 273 HIS A O 1
ATOM 2079 N N . GLN A 1 274 ? 11.623 7.774 0.503 1.00 95.44 274 GLN A N 1
ATOM 2080 C CA . GLN A 1 274 ? 10.630 8.786 0.811 1.00 95.44 274 GLN A CA 1
ATOM 2081 C C . GLN A 1 274 ? 10.421 8.908 2.315 1.00 95.44 274 GLN A C 1
ATOM 2083 O O . GLN A 1 274 ? 10.260 7.913 3.021 1.00 95.44 274 GLN A O 1
ATOM 2088 N N . LEU A 1 275 ? 10.396 10.147 2.799 1.00 96.50 275 LEU A N 1
ATOM 2089 C CA . LEU A 1 275 ? 9.951 10.505 4.139 1.00 96.50 275 LEU A CA 1
ATOM 2090 C C . LEU A 1 275 ? 8.691 11.356 4.013 1.00 96.50 275 LEU A C 1
ATOM 2092 O O . LEU A 1 275 ? 8.734 12.450 3.450 1.00 96.50 275 LEU A O 1
ATOM 2096 N N . THR A 1 276 ? 7.592 10.873 4.580 1.00 97.44 276 THR A N 1
ATOM 2097 C CA . THR A 1 276 ? 6.308 11.570 4.598 1.00 97.44 276 THR A CA 1
ATOM 2098 C C . THR A 1 276 ? 5.991 12.061 6.002 1.00 97.44 276 THR A C 1
ATOM 2100 O O . THR A 1 276 ? 5.938 11.280 6.953 1.00 97.44 276 THR A O 1
ATOM 2103 N N . ALA A 1 277 ? 5.730 13.358 6.122 1.00 98.12 277 ALA A N 1
ATOM 2104 C CA . ALA A 1 277 ? 5.124 13.968 7.292 1.00 98.12 277 ALA A CA 1
ATOM 2105 C C . ALA A 1 277 ? 3.611 14.091 7.087 1.00 98.12 277 ALA A C 1
ATOM 2107 O O . ALA A 1 277 ? 3.151 14.814 6.202 1.00 98.12 277 ALA A O 1
ATOM 2108 N N . LEU A 1 278 ? 2.841 13.400 7.924 1.00 98.19 278 LEU A N 1
ATOM 2109 C CA . LEU A 1 278 ? 1.389 13.525 8.011 1.00 98.19 278 LEU A CA 1
ATOM 2110 C C . LEU A 1 278 ? 1.056 14.586 9.060 1.00 98.19 278 LEU A C 1
ATOM 2112 O O . LEU A 1 278 ? 1.472 14.470 10.212 1.00 98.19 278 LEU A O 1
ATOM 2116 N N . ILE A 1 279 ? 0.326 15.622 8.660 1.00 98.19 279 ILE A N 1
ATOM 2117 C CA . ILE A 1 279 ? 0.034 16.801 9.475 1.00 98.19 279 ILE A CA 1
ATOM 2118 C C . ILE A 1 279 ? -1.479 16.977 9.550 1.00 98.19 279 ILE A C 1
ATOM 2120 O O . ILE A 1 279 ? -2.145 17.154 8.535 1.00 98.19 279 ILE A O 1
ATOM 2124 N N . GLY A 1 280 ? -2.033 16.938 10.755 1.00 97.19 280 GLY A N 1
ATOM 2125 C CA . GLY A 1 280 ? -3.458 17.095 11.020 1.00 97.19 280 GLY A CA 1
ATOM 2126 C C . GLY A 1 280 ? -3.704 18.374 11.800 1.00 97.19 280 GLY A C 1
ATOM 2127 O O . GLY A 1 280 ? -3.138 18.576 12.870 1.00 97.19 280 GLY A O 1
ATOM 2128 N N . THR A 1 281 ? -4.562 19.249 11.294 1.00 95.31 281 THR A N 1
ATOM 2129 C CA . THR A 1 281 ? -4.990 20.465 11.996 1.00 95.31 281 THR A CA 1
ATOM 2130 C C . THR A 1 281 ? -6.509 20.481 12.133 1.00 95.31 281 THR A C 1
ATOM 2132 O O . THR A 1 281 ? -7.207 19.604 11.633 1.00 95.31 281 THR A O 1
ATOM 2135 N N . ARG A 1 282 ? -7.062 21.513 12.779 1.00 90.56 282 ARG A N 1
ATOM 2136 C CA . ARG A 1 282 ? -8.519 21.735 12.768 1.00 90.56 282 ARG A CA 1
ATOM 2137 C C . ARG A 1 282 ? -9.067 22.101 11.385 1.00 90.56 282 ARG A C 1
ATOM 2139 O O . ARG A 1 282 ? -10.274 22.026 11.195 1.00 90.56 282 ARG A O 1
ATOM 2146 N N . ALA A 1 283 ? -8.209 22.569 10.479 1.00 91.31 283 ALA A N 1
ATOM 2147 C CA . ALA A 1 283 ? -8.612 23.128 9.194 1.00 91.31 283 ALA A CA 1
ATOM 2148 C C . ALA A 1 283 ? -8.402 22.167 8.021 1.00 91.31 283 ALA A C 1
ATOM 2150 O O . ALA A 1 283 ? -9.078 22.317 7.013 1.00 91.31 283 ALA A O 1
ATOM 2151 N N . ALA A 1 284 ? -7.447 21.243 8.121 1.00 94.38 284 ALA A N 1
ATOM 2152 C CA . ALA A 1 284 ? -7.082 20.337 7.039 1.00 94.38 284 ALA A CA 1
ATOM 2153 C C . ALA A 1 284 ? -6.160 19.220 7.538 1.00 94.38 284 ALA A C 1
ATOM 2155 O O . ALA A 1 284 ? -5.500 19.358 8.578 1.00 94.38 284 ALA A O 1
ATOM 2156 N N . THR A 1 285 ? -6.055 18.179 6.719 1.00 95.38 285 THR A N 1
ATOM 2157 C CA . THR A 1 285 ? -5.011 17.156 6.784 1.00 95.38 285 THR A CA 1
ATOM 2158 C C . THR A 1 285 ? -4.059 17.363 5.609 1.00 95.38 285 THR A C 1
ATOM 2160 O O . THR A 1 285 ? -4.516 17.587 4.492 1.00 95.38 285 THR A O 1
ATOM 2163 N N . ALA A 1 286 ? -2.751 17.263 5.823 1.00 96.69 286 ALA A N 1
ATOM 2164 C CA . ALA A 1 286 ? -1.757 17.303 4.759 1.00 96.69 286 ALA A CA 1
ATOM 2165 C C . ALA A 1 286 ? -0.760 16.144 4.870 1.00 96.69 286 ALA A C 1
ATOM 2167 O O . ALA A 1 286 ? -0.435 15.706 5.972 1.00 96.69 286 ALA A O 1
ATOM 2168 N N . ALA A 1 287 ? -0.257 15.675 3.733 1.00 97.31 287 ALA A N 1
ATOM 2169 C CA . ALA A 1 287 ? 0.875 14.763 3.641 1.00 97.31 287 ALA A CA 1
ATOM 2170 C C . ALA A 1 287 ? 1.975 15.443 2.824 1.00 97.31 287 ALA A C 1
ATOM 2172 O O . ALA A 1 287 ? 1.780 15.743 1.650 1.00 97.31 287 ALA A O 1
ATOM 2173 N N . VAL A 1 288 ? 3.116 15.714 3.454 1.00 97.75 288 VAL A N 1
ATOM 2174 C CA . VAL A 1 288 ? 4.293 16.293 2.795 1.00 97.75 288 VAL A CA 1
ATOM 2175 C C . VAL A 1 288 ? 5.330 15.197 2.650 1.00 97.75 288 VAL A C 1
ATOM 2177 O O . VAL A 1 288 ? 5.824 14.706 3.663 1.00 97.75 288 VAL A O 1
ATOM 2180 N N . THR A 1 289 ? 5.679 14.830 1.424 1.00 97.38 289 THR A N 1
ATOM 2181 C CA . THR A 1 289 ? 6.673 13.786 1.157 1.00 97.38 289 THR A CA 1
ATOM 2182 C C . THR A 1 289 ? 7.887 14.376 0.478 1.00 97.38 289 THR A C 1
ATOM 2184 O O . THR A 1 289 ? 7.757 15.074 -0.525 1.00 97.38 289 THR A O 1
ATOM 2187 N N . ILE A 1 290 ? 9.063 14.061 1.006 1.00 97.56 290 ILE A N 1
ATOM 2188 C CA . ILE A 1 290 ? 10.348 14.367 0.382 1.00 97.56 290 ILE A CA 1
ATOM 2189 C C . ILE A 1 290 ? 10.980 13.042 -0.021 1.00 97.56 290 ILE A C 1
ATOM 2191 O O . ILE A 1 290 ? 11.089 12.142 0.813 1.00 97.56 290 ILE A O 1
ATOM 2195 N N . GLY A 1 291 ? 11.386 12.937 -1.282 1.00 96.06 291 GLY A N 1
ATOM 2196 C CA . GLY A 1 291 ? 12.085 11.787 -1.829 1.00 96.06 291 GLY A CA 1
ATOM 2197 C C . GLY A 1 291 ? 13.510 12.126 -2.240 1.00 96.06 291 GLY A C 1
ATOM 2198 O O . GLY A 1 291 ? 13.771 13.201 -2.783 1.00 96.06 291 GLY A O 1
ATOM 2199 N N . ILE A 1 292 ? 14.432 11.204 -1.981 1.00 95.69 292 ILE A N 1
ATOM 2200 C CA . ILE A 1 292 ? 15.805 11.251 -2.491 1.00 95.69 292 ILE A CA 1
ATOM 2201 C C . ILE A 1 292 ? 16.103 9.898 -3.117 1.00 95.69 292 ILE A C 1
ATOM 2203 O O . ILE A 1 292 ? 16.032 8.867 -2.441 1.00 95.69 292 ILE A O 1
ATOM 2207 N N . GLY A 1 293 ? 16.425 9.908 -4.404 1.00 93.62 293 GLY A N 1
ATOM 2208 C CA . GLY A 1 293 ? 16.694 8.705 -5.165 1.00 93.62 293 GLY A CA 1
ATOM 2209 C C . GLY A 1 293 ? 18.081 8.661 -5.768 1.00 93.62 293 GLY A C 1
ATOM 2210 O O . GLY A 1 293 ? 18.740 9.675 -5.993 1.00 93.62 293 GLY A O 1
ATOM 2211 N N . GLU A 1 294 ? 18.516 7.438 -6.024 1.00 92.44 294 GLU A N 1
ATOM 2212 C CA . GLU A 1 294 ? 19.774 7.123 -6.680 1.00 92.44 294 GLU A CA 1
ATOM 2213 C C . GLU A 1 294 ? 19.638 5.834 -7.486 1.00 92.44 294 GLU A C 1
ATOM 2215 O O . GLU A 1 294 ? 18.844 4.943 -7.170 1.00 92.44 294 GLU A O 1
ATOM 2220 N N . GLY A 1 295 ? 20.441 5.714 -8.530 1.00 89.94 295 GLY A N 1
ATOM 2221 C CA . GLY A 1 295 ? 20.562 4.488 -9.292 1.00 89.94 295 GLY A CA 1
ATOM 2222 C C . GLY A 1 295 ? 21.382 4.667 -10.561 1.00 89.94 295 GLY A C 1
ATOM 2223 O O . GLY A 1 295 ? 21.929 5.748 -10.797 1.00 89.94 295 GLY A O 1
ATOM 2224 N N . PRO A 1 296 ? 21.432 3.621 -11.401 1.00 85.75 296 PRO A N 1
ATOM 2225 C CA . PRO A 1 296 ? 22.195 3.633 -12.646 1.00 85.75 296 PRO A CA 1
ATOM 2226 C C . PRO A 1 296 ? 21.840 4.796 -13.582 1.00 85.75 296 PRO A C 1
ATOM 2228 O O . PRO A 1 296 ? 22.692 5.285 -14.320 1.00 85.75 296 PRO A O 1
ATOM 2231 N N . GLY A 1 297 ? 20.579 5.242 -13.566 1.00 83.00 297 GLY A N 1
ATOM 2232 C CA . GLY A 1 297 ? 20.117 6.357 -14.394 1.00 83.00 297 GLY A CA 1
ATOM 2233 C C . GLY A 1 297 ? 20.371 7.747 -13.797 1.00 83.00 297 GLY A C 1
ATOM 2234 O O . GLY A 1 297 ? 20.033 8.733 -14.447 1.00 83.00 297 GLY A O 1
ATOM 2235 N N . GLY A 1 298 ? 20.960 7.839 -12.599 1.00 89.00 298 GLY A N 1
ATOM 2236 C CA . GLY A 1 298 ? 21.293 9.092 -11.919 1.00 89.00 298 GLY A CA 1
ATOM 2237 C C . GLY A 1 298 ? 20.660 9.233 -10.532 1.00 89.00 298 GLY A C 1
ATOM 2238 O O . GLY A 1 298 ? 20.160 8.275 -9.942 1.00 89.00 298 GLY A O 1
ATOM 2239 N N . SER A 1 299 ? 20.707 10.452 -9.997 1.00 92.38 299 SER A N 1
ATOM 2240 C CA . SER A 1 299 ? 20.048 10.838 -8.744 1.00 92.38 299 SER A CA 1
ATOM 2241 C C . SER A 1 299 ? 18.735 11.564 -9.019 1.00 92.38 299 SER A C 1
ATOM 2243 O O . SER A 1 299 ? 18.673 12.329 -9.979 1.00 92.38 299 SER A O 1
ATOM 2245 N N . SER A 1 300 ? 17.744 11.405 -8.142 1.00 92.75 300 SER A N 1
ATOM 2246 C CA . SER A 1 300 ? 16.493 12.171 -8.174 1.00 92.75 300 SER A CA 1
ATOM 2247 C C . SER A 1 300 ? 16.204 12.854 -6.847 1.00 92.75 300 SER A C 1
ATOM 2249 O O . SER A 1 300 ? 16.631 12.401 -5.780 1.00 92.75 300 SER A O 1
ATOM 2251 N N . ALA A 1 301 ? 15.435 13.935 -6.913 1.00 95.31 301 ALA A N 1
ATOM 2252 C CA . ALA A 1 301 ? 14.782 14.517 -5.752 1.00 95.31 301 ALA A CA 1
ATOM 2253 C C . ALA A 1 301 ? 13.298 14.731 -6.052 1.00 95.31 301 ALA A C 1
ATOM 2255 O O . ALA A 1 301 ? 12.930 15.262 -7.101 1.00 95.31 301 ALA A O 1
ATOM 2256 N N . SER A 1 302 ? 12.436 14.351 -5.112 1.00 95.06 302 SER A N 1
ATOM 2257 C CA . SER A 1 302 ? 10.995 14.539 -5.242 1.00 95.06 302 SER A CA 1
ATOM 2258 C C . SER A 1 302 ? 10.421 15.293 -4.046 1.00 95.06 302 SER A C 1
ATOM 2260 O O . SER A 1 302 ? 10.898 15.198 -2.913 1.00 95.06 302 SER A O 1
ATOM 2262 N N . LEU A 1 303 ? 9.392 16.092 -4.311 1.00 96.31 303 LEU A N 1
ATOM 2263 C CA . LEU A 1 303 ? 8.581 16.756 -3.303 1.00 96.31 303 LEU A CA 1
ATOM 2264 C C . LEU A 1 303 ? 7.120 16.584 -3.697 1.00 96.31 303 LEU A C 1
ATOM 2266 O O . LEU A 1 303 ? 6.713 17.006 -4.779 1.00 96.31 303 LEU A O 1
ATOM 2270 N N . SER A 1 304 ? 6.315 16.009 -2.813 1.00 95.50 304 SER A N 1
ATOM 2271 C CA . SER A 1 304 ? 4.865 15.992 -2.980 1.00 95.50 304 SER A CA 1
ATOM 2272 C C . SER A 1 304 ? 4.144 16.556 -1.767 1.00 95.50 304 SER A C 1
ATOM 2274 O O . SER A 1 304 ? 4.623 16.491 -0.633 1.00 95.50 304 SER A O 1
ATOM 2276 N N . LEU A 1 305 ? 2.991 17.155 -2.039 1.00 95.88 305 LEU A N 1
ATOM 2277 C CA . LEU A 1 305 ? 2.069 17.692 -1.058 1.00 95.88 305 LEU A CA 1
ATOM 2278 C C . LEU A 1 305 ? 0.666 17.213 -1.421 1.00 95.88 305 LEU A C 1
ATOM 2280 O O . LEU A 1 305 ? 0.123 17.634 -2.443 1.00 95.88 305 LEU A O 1
ATOM 2284 N N . ASP A 1 306 ? 0.068 16.410 -0.550 1.00 94.12 306 ASP A N 1
ATOM 2285 C CA . ASP A 1 306 ? -1.373 16.179 -0.554 1.00 94.12 306 ASP A CA 1
ATOM 2286 C C . ASP A 1 306 ? -2.014 17.037 0.517 1.00 94.12 306 ASP A C 1
ATOM 2288 O O . ASP A 1 306 ? -1.518 17.114 1.641 1.00 94.12 306 ASP A O 1
ATOM 2292 N N . VAL A 1 307 ? -3.158 17.624 0.201 1.00 93.19 307 VAL A N 1
ATOM 2293 C CA . VAL A 1 307 ? -4.013 18.302 1.167 1.00 93.19 307 VAL A CA 1
ATOM 2294 C C . VAL A 1 307 ? -5.420 17.746 1.026 1.00 93.19 307 VAL A C 1
ATOM 2296 O O . VAL A 1 307 ? -5.958 17.662 -0.075 1.00 93.19 307 VAL A O 1
ATOM 2299 N N . ALA A 1 308 ? -6.026 17.380 2.146 1.00 90.94 308 ALA A N 1
ATOM 2300 C CA . ALA A 1 308 ? -7.387 16.885 2.244 1.00 90.94 308 ALA A CA 1
ATOM 2301 C C . ALA A 1 308 ? -8.138 17.602 3.374 1.00 90.94 308 ALA A C 1
ATOM 2303 O O . ALA A 1 308 ? -7.547 18.298 4.202 1.00 90.94 308 ALA A O 1
ATOM 2304 N N . ASP A 1 309 ? -9.456 17.405 3.417 1.00 89.25 309 ASP A N 1
ATOM 2305 C CA . ASP A 1 309 ? -10.344 17.943 4.455 1.00 89.25 309 ASP A CA 1
ATOM 2306 C C . ASP A 1 309 ? -10.391 19.472 4.536 1.00 89.25 309 ASP A C 1
ATOM 2308 O O . ASP A 1 309 ? -10.771 20.013 5.570 1.00 89.25 309 ASP A O 1
ATOM 2312 N N . VAL A 1 310 ? -10.051 20.187 3.457 1.00 89.25 310 VAL A N 1
ATOM 2313 C CA . VAL A 1 310 ? -10.123 21.656 3.446 1.00 89.25 310 VAL A CA 1
ATOM 2314 C C . VAL A 1 310 ? -11.592 22.077 3.342 1.00 89.25 310 VAL A C 1
ATOM 2316 O O . VAL A 1 310 ? -12.201 21.843 2.297 1.00 89.25 310 VAL A O 1
ATOM 2319 N N . PRO A 1 311 ? -12.205 22.692 4.368 1.00 86.88 311 PRO A N 1
ATOM 2320 C CA . PRO A 1 311 ? -13.623 23.014 4.339 1.00 86.88 311 PRO A CA 1
ATOM 2321 C C . PRO A 1 311 ? -13.902 24.118 3.313 1.00 86.88 311 PRO A C 1
ATOM 2323 O O . PRO A 1 311 ? -13.401 25.234 3.431 1.00 86.88 311 PRO A O 1
ATOM 2326 N N . LEU A 1 312 ? -14.752 23.819 2.331 1.00 87.06 312 LEU A N 1
ATOM 2327 C CA . LEU A 1 312 ? -15.283 24.797 1.371 1.00 87.06 312 LEU A CA 1
ATOM 2328 C C . LEU A 1 312 ? -16.693 25.274 1.754 1.00 87.06 312 LEU A C 1
ATOM 2330 O O . LEU A 1 312 ? -17.177 26.285 1.252 1.00 87.06 312 LEU A O 1
ATOM 2334 N N . GLY A 1 313 ? -17.369 24.534 2.635 1.00 84.19 313 GLY A N 1
ATOM 2335 C CA . GLY A 1 313 ? -18.735 24.795 3.073 1.00 84.19 313 GLY A CA 1
ATOM 2336 C C . GLY A 1 313 ? -19.293 23.629 3.887 1.00 84.19 313 GLY A C 1
ATOM 2337 O O . GLY A 1 313 ? -18.575 22.700 4.254 1.00 84.19 313 GLY A O 1
ATOM 2338 N N . ARG A 1 314 ? -20.597 23.652 4.186 1.00 86.19 314 ARG A N 1
ATOM 2339 C CA . ARG A 1 314 ? -21.242 22.556 4.928 1.00 86.19 314 ARG A CA 1
ATOM 2340 C C . ARG A 1 314 ? -21.228 21.272 4.099 1.00 86.19 314 ARG A C 1
ATOM 2342 O O . ARG A 1 314 ? -21.918 21.192 3.090 1.00 86.19 314 ARG A O 1
ATOM 2349 N N . GLY A 1 315 ? -20.461 20.282 4.554 1.00 79.81 315 GLY A N 1
ATOM 2350 C CA . GLY A 1 315 ? -20.354 18.971 3.908 1.00 79.81 315 GLY A CA 1
ATOM 2351 C C . GLY A 1 315 ? -19.538 18.959 2.613 1.00 79.81 315 GLY A C 1
ATOM 2352 O O . GLY A 1 315 ? -19.517 17.934 1.941 1.00 79.81 315 GLY A O 1
ATOM 2353 N N . LEU A 1 316 ? -18.874 20.067 2.263 1.00 79.62 316 LEU A N 1
ATOM 2354 C CA . LEU A 1 316 ? -18.032 20.173 1.075 1.00 79.62 316 LEU A CA 1
ATOM 2355 C C . LEU A 1 316 ? -16.582 20.401 1.492 1.00 79.62 316 LEU A C 1
ATOM 2357 O O . LEU A 1 316 ? -16.281 21.358 2.210 1.00 79.62 316 LEU A O 1
ATOM 2361 N N . PHE A 1 317 ? -15.696 19.544 0.995 1.00 85.25 317 PHE A N 1
ATOM 2362 C CA . PHE A 1 317 ? -14.270 19.590 1.286 1.00 85.25 317 PHE A CA 1
ATOM 2363 C C . PHE A 1 317 ? -13.466 19.560 -0.011 1.00 85.25 317 PHE A C 1
ATOM 2365 O O . PHE A 1 317 ? -13.835 18.854 -0.949 1.00 85.25 317 PHE A O 1
ATOM 2372 N N . ALA A 1 318 ? -12.377 20.325 -0.060 1.00 82.12 318 ALA A N 1
ATOM 2373 C CA . ALA A 1 318 ? -11.408 20.258 -1.142 1.00 82.12 318 ALA A CA 1
ATOM 2374 C C . ALA A 1 318 ? -10.337 19.209 -0.836 1.00 82.12 318 ALA A C 1
ATOM 2376 O O . ALA A 1 318 ? -9.920 19.032 0.314 1.00 82.12 318 ALA A O 1
ATOM 2377 N N . VAL A 1 319 ? -9.867 18.571 -1.903 1.00 85.56 319 VAL A N 1
ATOM 2378 C CA . VAL A 1 319 ? -8.658 17.752 -1.922 1.00 85.56 319 VAL A CA 1
ATOM 2379 C C . VAL A 1 319 ? -7.774 18.295 -3.041 1.00 85.56 319 VAL A C 1
ATOM 2381 O O . VAL A 1 319 ? -8.283 18.680 -4.094 1.00 85.56 319 VAL A O 1
ATOM 2384 N N . GLY A 1 320 ? -6.470 18.369 -2.807 1.00 85.56 320 GLY A N 1
ATOM 2385 C CA . GLY A 1 320 ? -5.494 18.819 -3.792 1.00 85.56 320 GLY A CA 1
ATOM 2386 C C . GLY A 1 320 ? -4.188 18.052 -3.651 1.00 85.56 320 GLY A C 1
ATOM 2387 O O . GLY A 1 320 ? -3.798 17.695 -2.543 1.00 85.56 320 GLY A O 1
ATOM 2388 N N . GLN A 1 321 ? -3.521 17.820 -4.776 1.00 88.75 321 GLN A N 1
ATOM 2389 C CA . GLN A 1 321 ? -2.216 17.173 -4.837 1.00 88.75 321 GLN A CA 1
ATOM 2390 C C . GLN A 1 321 ? -1.282 18.011 -5.708 1.00 88.75 321 GLN A C 1
ATOM 2392 O O . GLN A 1 321 ? -1.659 18.462 -6.790 1.00 88.75 321 GLN A O 1
ATOM 2397 N N . LEU A 1 322 ? -0.062 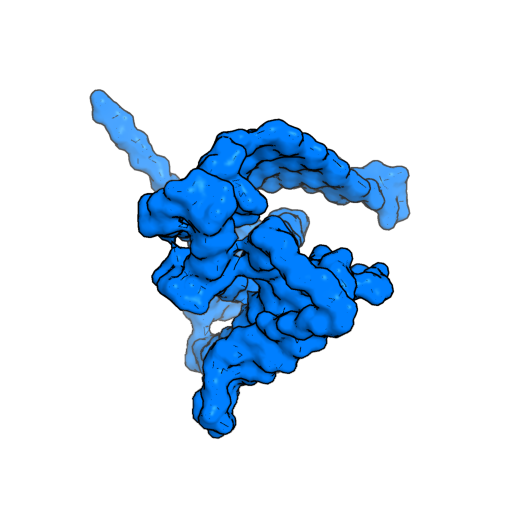18.218 -5.224 1.00 88.62 322 LEU A N 1
ATOM 2398 C CA . LEU A 1 322 ? 1.038 18.834 -5.953 1.00 88.62 322 LEU A CA 1
ATOM 2399 C C . LEU A 1 322 ? 2.231 17.884 -5.912 1.00 88.62 322 LEU A C 1
ATOM 2401 O O . LEU A 1 322 ? 2.577 17.375 -4.848 1.00 88.62 322 LEU A O 1
ATOM 2405 N N . GLN A 1 323 ? 2.882 17.677 -7.053 1.00 86.31 323 GLN A N 1
ATOM 2406 C CA . GLN A 1 323 ? 4.080 16.855 -7.150 1.00 86.31 323 GLN A CA 1
ATOM 2407 C C . GLN A 1 323 ? 5.125 17.559 -8.012 1.00 86.31 323 GLN A C 1
ATOM 2409 O O . GLN A 1 323 ? 4.828 18.038 -9.105 1.00 86.31 323 GLN A O 1
ATOM 2414 N N . LEU A 1 324 ? 6.344 17.623 -7.490 1.00 84.81 324 LEU A N 1
ATOM 2415 C CA . LEU A 1 324 ? 7.536 18.129 -8.150 1.00 84.81 324 LEU A CA 1
ATOM 2416 C C . LEU A 1 324 ? 8.582 17.013 -8.131 1.00 84.81 324 LEU A C 1
ATOM 2418 O O . LEU A 1 324 ? 8.791 16.376 -7.098 1.00 84.81 324 LEU A O 1
ATOM 2422 N N . ALA A 1 325 ? 9.231 16.781 -9.264 1.00 83.81 325 ALA A N 1
ATOM 2423 C CA . ALA A 1 325 ? 10.330 15.834 -9.395 1.00 83.81 325 ALA A CA 1
ATOM 2424 C C . ALA A 1 325 ? 11.426 16.480 -10.247 1.00 83.81 325 ALA A C 1
ATOM 2426 O O . ALA A 1 325 ? 11.113 17.156 -11.233 1.00 83.81 325 ALA A O 1
ATOM 2427 N N . ALA A 1 326 ? 12.677 16.308 -9.828 1.00 79.12 326 ALA A N 1
ATOM 2428 C CA . ALA A 1 326 ? 13.872 16.828 -10.482 1.00 79.12 326 ALA A CA 1
ATOM 2429 C C . ALA A 1 326 ? 14.940 15.739 -10.600 1.00 79.12 326 ALA A C 1
ATOM 2431 O O . ALA A 1 326 ? 15.049 14.910 -9.661 1.00 79.12 326 ALA A O 1
#